Protein AF-A0A2D6Q886-F1 (afdb_monomer)

pLDDT: mean 77.38, std 20.76, range [24.7, 96.19]

Secondary structure (DSSP, 8-state):
--PPPPPP-------------------S--SSS-B-EE---------S--S--SEEEE--TTT---EEEEEETTEEEEEEESSEEEEEEEETTEEEEEEEEEEGGGEE-S-HHHHHHHTSTTTT-TTT--EEEEEEEEEETTEEEEEEEETTEEEEEEEE-EE-SS-EE---B--GGGG-

Foldseek 3Di:
DDDDDDDDDDPPPPPPPPPPPDPPQPQDPDPPFAAKDWDDDQDPDDPDDADAPFDWDKDDPVPDFDKDWDHDHSHIAIKGFPDKIKTFGDDPLFGWWIKMKGFLLRIGRVDVVVSVVCCPPVHQVCVVPGMWIWGWNGADPQKTWIWTQGPNTTTIIIFGWDTDSPDIDGDHDYDCVVRD

Sequence (180 aa):
MQKKGQIYIILFILILAIAIFFFLRITKPDADADRADIGGEVIKKIEENLGFQGVRDPIDLGKSKFSFEGFGPGKSHEGQFDEWNGDIFIEDGKIIGFEGKIQRNSVNTEISKLDEHLKNEDFFNIDKYPAIKFISKDLKNNQLVGDLTFLGRTNEISFPVIISDESISADFIIDTSLFG

Nearest PDB structures (foldseek):
  7bwl-assembly1_A  TM=8.887E-01  e=1.329E-06  Pseudomonas aeruginosa PAO1
  3hpe-assembly1_B  TM=9.186E-01  e=1.108E-05  Helicobacter pylori
  1y0g-assembly2_D  TM=7.067E-01  e=4.900E-06  Escherichia coli
  5w39-assembly1_A  TM=6.356E-01  e=7.570E-06  Campylobacter jejuni
  5w2d-assembly1_A  TM=6.213E-01  e=7.423E-05  Campylobacter jejuni

Mean predicted aligned error: 10.69 Å

Radius of gyration: 18.97 Å; Cα contacts (8 Å, |Δi|>4): 303; chains: 1; bounding box: 64×43×44 Å

Solvent-accessible surface area (backbone atoms only — not comparable to full-atom values): 10979 Å² total; per-residue (Å²): 142,79,84,80,83,83,83,84,82,84,80,81,76,80,72,75,75,72,73,84,64,68,88,67,83,56,40,62,78,70,86,85,55,52,59,44,47,77,64,65,76,79,67,92,62,87,69,86,86,63,78,79,91,40,52,77,44,73,60,59,68,93,82,52,86,61,73,51,74,49,72,46,96,78,34,60,47,61,33,32,49,82,41,64,52,39,32,38,27,32,49,100,83,36,82,56,44,43,37,36,42,36,36,47,78,34,48,43,53,92,38,69,73,55,33,60,54,44,40,34,78,96,59,51,22,28,90,87,31,49,54,37,38,39,39,44,61,47,62,54,96,51,32,40,30,23,43,38,32,38,73,87,32,56,45,31,33,34,36,61,42,52,76,57,93,88,48,77,49,69,73,68,46,71,75,63,74,82,34,102

Structure (mmCIF, N/CA/C/O backbone):
data_AF-A0A2D6Q886-F1
#
_entry.id   AF-A0A2D6Q886-F1
#
loop_
_atom_site.group_PDB
_atom_site.id
_atom_site.type_symbol
_atom_site.label_atom_id
_atom_site.label_alt_id
_atom_site.label_comp_id
_atom_site.label_asym_id
_atom_site.label_entity_id
_atom_site.label_seq_id
_atom_site.pdbx_PDB_ins_code
_atom_site.Cartn_x
_atom_site.Cartn_y
_atom_site.Cartn_z
_atom_site.occupancy
_atom_site.B_iso_or_equiv
_atom_site.auth_seq_id
_atom_site.auth_comp_id
_atom_site.auth_asym_id
_atom_site.auth_atom_id
_atom_site.p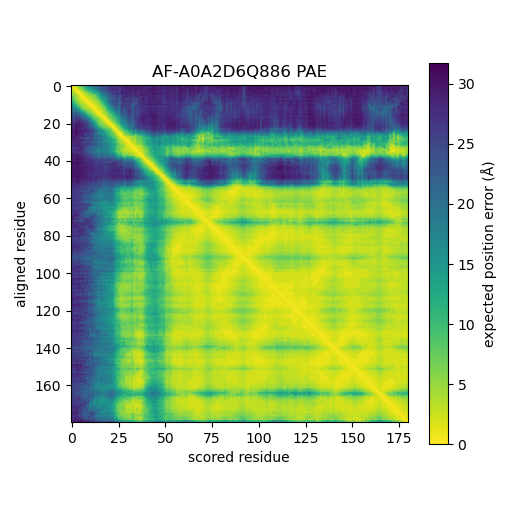dbx_PDB_model_num
ATOM 1 N N . MET A 1 1 ? -48.372 14.474 23.220 1.00 49.50 1 MET A N 1
ATOM 2 C CA . MET A 1 1 ? -47.018 13.920 22.997 1.00 49.50 1 MET A CA 1
ATOM 3 C C . MET A 1 1 ? -46.850 13.613 21.522 1.00 49.50 1 MET A C 1
ATOM 5 O O . MET A 1 1 ? -47.493 12.687 21.060 1.00 49.50 1 MET A O 1
ATOM 9 N N . GLN A 1 2 ? -46.015 14.367 20.806 1.00 37.12 2 GLN A N 1
ATOM 10 C CA . GLN A 1 2 ? -45.333 13.905 19.592 1.00 37.12 2 GLN A CA 1
ATOM 11 C C . GLN A 1 2 ? -43.987 14.635 19.521 1.00 37.12 2 GLN A C 1
ATOM 13 O O . GLN A 1 2 ? -43.952 15.860 19.421 1.00 37.12 2 GLN A O 1
ATOM 18 N N . LYS A 1 3 ? -42.880 13.896 19.663 1.00 37.34 3 LYS A N 1
ATOM 19 C CA . LYS A 1 3 ? -41.537 14.427 19.396 1.00 37.34 3 LYS A CA 1
ATOM 20 C C . LYS A 1 3 ? -41.415 14.575 17.880 1.00 37.34 3 LYS A C 1
ATOM 22 O O . LYS A 1 3 ? -41.523 13.580 17.170 1.00 37.34 3 LYS A O 1
ATOM 27 N N . LYS A 1 4 ? -41.220 15.803 17.390 1.00 37.91 4 LYS A N 1
ATOM 28 C CA . LYS A 1 4 ? -40.818 16.032 15.996 1.00 37.91 4 LYS A CA 1
ATOM 29 C C . LYS A 1 4 ? -39.465 15.348 15.781 1.00 37.91 4 LYS A C 1
ATOM 31 O O . LYS A 1 4 ? -38.534 15.604 16.539 1.00 37.91 4 LYS A O 1
ATOM 36 N N . GLY A 1 5 ? -39.398 14.456 14.794 1.00 41.94 5 GLY A N 1
ATOM 37 C CA . GLY A 1 5 ? -38.162 13.802 14.377 1.00 41.94 5 GLY A CA 1
ATOM 38 C C . GLY A 1 5 ? -37.161 14.837 13.875 1.00 41.94 5 GLY A C 1
ATOM 39 O O . GLY A 1 5 ? -37.518 15.742 13.122 1.00 41.94 5 GLY A O 1
ATOM 40 N N . GLN A 1 6 ? -35.925 14.723 14.343 1.00 41.75 6 GLN A N 1
ATOM 41 C CA . GLN A 1 6 ? -34.812 15.574 13.955 1.00 41.75 6 GLN A CA 1
ATOM 42 C C . GLN A 1 6 ? -34.068 14.850 12.830 1.00 41.75 6 GLN A C 1
ATOM 44 O O . GLN A 1 6 ? -33.595 13.733 13.022 1.00 41.75 6 GLN A O 1
ATOM 49 N N . ILE A 1 7 ? -34.056 15.447 11.638 1.00 38.66 7 ILE A N 1
ATOM 50 C CA . ILE A 1 7 ? -33.353 14.927 10.462 1.00 38.66 7 ILE A CA 1
ATOM 51 C C . ILE A 1 7 ? -31.953 15.535 10.487 1.00 38.66 7 ILE A C 1
ATOM 53 O O . ILE A 1 7 ? -31.814 16.756 10.423 1.00 38.66 7 ILE A O 1
ATOM 57 N N . TYR A 1 8 ? -30.931 14.692 10.589 1.00 36.31 8 TYR A N 1
ATOM 58 C CA . TYR A 1 8 ? -29.542 15.094 10.407 1.00 36.31 8 TYR A CA 1
ATOM 59 C C . TYR A 1 8 ? -29.140 14.752 8.971 1.00 36.31 8 TYR A C 1
ATOM 61 O O . TYR A 1 8 ? -29.191 13.593 8.572 1.00 36.31 8 TYR A O 1
ATOM 69 N N . ILE A 1 9 ? -28.786 15.772 8.187 1.00 31.64 9 ILE A N 1
ATOM 70 C CA . ILE A 1 9 ? -28.148 15.615 6.877 1.00 31.64 9 ILE A CA 1
ATOM 71 C C . ILE A 1 9 ? -26.665 15.887 7.108 1.00 31.64 9 ILE A C 1
ATOM 73 O O . ILE A 1 9 ? -26.276 17.034 7.324 1.00 31.64 9 ILE A O 1
ATOM 77 N N . ILE A 1 10 ? -25.846 14.836 7.109 1.00 30.03 10 ILE A N 1
ATOM 78 C CA . ILE A 1 10 ? -24.389 14.976 7.080 1.00 30.03 10 ILE A CA 1
ATOM 79 C C . ILE A 1 10 ? -24.008 15.162 5.614 1.00 30.03 10 ILE A C 1
ATOM 81 O O . ILE A 1 10 ? -24.012 14.223 4.823 1.00 30.03 10 ILE A O 1
ATOM 85 N N . LEU A 1 11 ? -23.745 16.410 5.237 1.00 24.70 11 LEU A N 1
ATOM 86 C CA . LEU A 1 11 ? -23.201 16.752 3.932 1.00 24.70 11 LEU A CA 1
ATOM 87 C C . LEU A 1 11 ? -21.679 16.573 3.997 1.00 24.70 11 LEU A C 1
ATOM 89 O O . LEU A 1 11 ? -20.965 17.485 4.410 1.00 24.70 11 LEU A O 1
ATOM 93 N N . PHE A 1 12 ? -21.184 15.395 3.618 1.00 28.50 12 PHE A N 1
ATOM 94 C CA . PHE A 1 12 ? -19.752 15.179 3.430 1.00 28.50 12 PHE A CA 1
ATOM 95 C C . PHE A 1 12 ? -19.356 15.779 2.076 1.00 28.50 12 PHE A C 1
ATOM 97 O O . PHE A 1 12 ? -19.468 15.145 1.028 1.00 28.50 12 PHE A O 1
ATOM 104 N N . ILE A 1 13 ? -18.960 17.053 2.079 1.00 29.23 13 ILE A N 1
ATOM 105 C CA . ILE A 1 13 ? -18.270 17.639 0.932 1.00 29.23 13 ILE A CA 1
ATOM 106 C C . ILE A 1 13 ? -16.859 17.058 0.962 1.00 29.23 13 ILE A C 1
ATOM 108 O O . ILE A 1 13 ? -15.995 17.552 1.684 1.00 29.23 13 ILE A O 1
ATOM 112 N N . LEU A 1 14 ? -16.626 16.003 0.177 1.00 28.00 14 LEU A N 1
ATOM 113 C CA . LEU A 1 14 ? -15.279 15.652 -0.250 1.00 28.00 14 LEU A CA 1
ATOM 114 C C . LEU A 1 14 ? -14.816 16.803 -1.149 1.00 28.00 14 LEU A C 1
ATOM 116 O O . LEU A 1 14 ? -15.081 16.822 -2.352 1.00 28.00 14 LEU A O 1
ATOM 120 N N . ILE A 1 15 ? -14.196 17.823 -0.550 1.00 34.94 15 ILE A N 1
ATOM 121 C CA . ILE A 1 15 ? -13.386 18.762 -1.312 1.00 34.94 15 ILE A CA 1
ATOM 122 C C . ILE A 1 15 ? -12.258 17.894 -1.847 1.00 34.94 15 ILE A C 1
ATOM 124 O O . ILE A 1 15 ? -11.317 17.569 -1.127 1.00 34.94 15 ILE A O 1
ATOM 128 N N . LEU A 1 16 ? -12.394 17.480 -3.108 1.00 36.38 16 LEU A N 1
ATOM 129 C CA . LEU A 1 16 ? -11.254 17.165 -3.940 1.00 36.38 16 LEU A CA 1
ATOM 130 C C . LEU A 1 16 ? -10.362 18.397 -3.785 1.00 36.38 16 LEU A C 1
ATOM 132 O O . LEU A 1 16 ? -10.676 19.465 -4.321 1.00 36.38 16 LEU A O 1
ATOM 136 N N . ALA A 1 17 ? -9.319 18.295 -2.965 1.00 37.44 17 ALA A N 1
ATOM 137 C CA . ALA A 1 17 ? -8.204 19.201 -3.073 1.00 37.44 17 ALA A CA 1
ATOM 138 C C . ALA A 1 17 ? -7.669 18.919 -4.472 1.00 37.44 17 ALA A C 1
ATOM 140 O O . ALA A 1 17 ? -6.861 18.023 -4.687 1.00 37.44 17 ALA A O 1
ATOM 141 N N . ILE A 1 18 ? -8.231 19.625 -5.455 1.00 40.44 18 ILE A N 1
ATOM 142 C CA . ILE A 1 18 ? -7.577 19.886 -6.715 1.00 40.44 18 ILE A CA 1
ATOM 143 C C . ILE A 1 18 ? -6.281 20.513 -6.253 1.00 40.44 18 ILE A C 1
ATOM 145 O O . ILE A 1 18 ? -6.242 21.682 -5.861 1.00 40.44 18 ILE A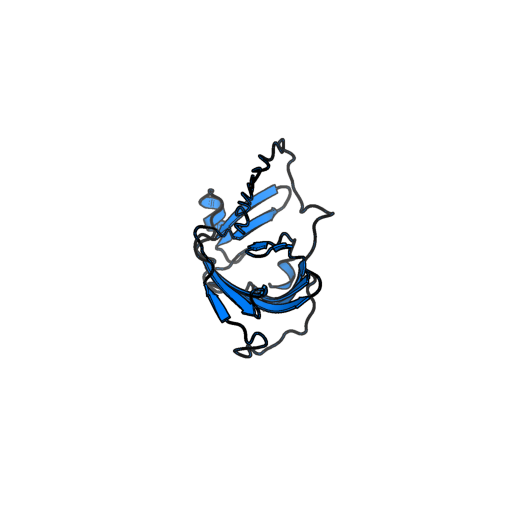 O 1
ATOM 149 N N . ALA A 1 19 ? -5.257 19.674 -6.181 1.00 41.78 19 ALA A N 1
ATOM 150 C CA . ALA A 1 19 ? -3.903 20.096 -6.026 1.00 41.78 19 ALA A CA 1
ATOM 151 C C . ALA A 1 19 ? -3.654 20.987 -7.239 1.00 41.78 19 ALA A C 1
ATOM 153 O O . ALA A 1 19 ? -3.258 20.548 -8.314 1.00 41.78 19 ALA A O 1
ATOM 154 N N . ILE A 1 20 ? -3.879 22.286 -7.059 1.00 44.44 20 ILE A N 1
ATOM 155 C CA . ILE A 1 20 ? -3.108 23.308 -7.743 1.00 44.44 20 ILE A CA 1
ATOM 156 C C . ILE A 1 20 ? -1.704 23.199 -7.134 1.00 44.44 20 ILE A C 1
ATOM 158 O O . ILE A 1 20 ? -1.211 24.102 -6.469 1.00 44.44 20 ILE A O 1
ATOM 162 N N . PHE A 1 21 ? -1.067 22.044 -7.322 1.00 43.44 21 PHE A N 1
ATOM 163 C CA . PHE A 1 21 ? 0.362 21.914 -7.222 1.00 43.44 21 PHE A CA 1
ATOM 164 C C . PHE A 1 21 ? 0.853 22.212 -8.623 1.00 43.44 21 PHE A C 1
ATOM 166 O O . PHE A 1 21 ? 1.005 21.367 -9.502 1.00 43.44 21 PHE A O 1
ATOM 173 N N . PHE A 1 22 ? 1.029 23.515 -8.823 1.00 38.38 22 PHE A N 1
ATOM 174 C CA . PHE A 1 22 ? 2.126 24.032 -9.611 1.00 38.38 22 PHE A CA 1
ATOM 175 C C . PHE A 1 22 ? 3.277 23.028 -9.590 1.00 38.38 22 PHE A C 1
ATOM 177 O O . PHE A 1 22 ? 3.674 22.592 -8.515 1.00 38.38 22 PHE A O 1
ATOM 184 N N . PHE A 1 23 ? 3.757 22.690 -10.782 1.00 37.41 23 PHE A N 1
ATOM 185 C CA . PHE A 1 23 ? 4.860 21.804 -11.137 1.00 37.41 23 PHE A CA 1
ATOM 186 C C . PHE A 1 23 ? 6.138 22.041 -10.301 1.00 37.41 23 PHE A C 1
ATOM 188 O O . PHE A 1 23 ? 7.174 22.472 -10.804 1.00 37.41 23 PHE A O 1
ATOM 195 N N . LEU A 1 24 ? 6.085 21.780 -9.000 1.00 36.06 24 LEU A N 1
ATOM 196 C CA . LEU A 1 24 ? 7.238 21.510 -8.177 1.00 36.06 24 LEU A CA 1
ATOM 197 C C . LEU A 1 24 ? 7.637 20.105 -8.593 1.00 36.06 24 LEU A C 1
ATOM 199 O O . LEU A 1 24 ? 6.873 19.159 -8.436 1.00 36.06 24 LEU A O 1
ATOM 203 N N . ARG A 1 25 ? 8.809 19.981 -9.218 1.00 46.47 25 ARG A N 1
ATOM 204 C CA . ARG A 1 25 ? 9.429 18.677 -9.438 1.00 46.47 25 ARG A CA 1
ATOM 205 C C . ARG A 1 25 ? 9.707 18.091 -8.058 1.00 46.47 25 ARG A C 1
ATOM 207 O O . ARG A 1 25 ? 10.763 18.356 -7.482 1.00 46.47 25 ARG A O 1
ATOM 214 N N . ILE A 1 26 ? 8.747 17.360 -7.510 1.00 56.69 26 ILE A N 1
ATOM 215 C CA . ILE A 1 26 ? 8.967 16.549 -6.326 1.00 56.69 26 ILE A CA 1
ATOM 216 C C . ILE A 1 26 ? 9.941 15.457 -6.779 1.00 56.69 26 ILE A C 1
ATOM 218 O O . ILE A 1 26 ? 9.725 14.746 -7.756 1.00 56.69 26 ILE A O 1
ATOM 222 N N . THR A 1 27 ? 11.124 15.447 -6.173 1.00 62.41 27 THR A N 1
ATOM 223 C CA . THR A 1 27 ? 12.230 14.547 -6.556 1.00 62.41 27 THR A CA 1
ATOM 224 C C . THR A 1 27 ? 12.627 13.607 -5.428 1.00 62.41 27 THR A C 1
ATOM 226 O O . THR A 1 27 ? 13.514 12.772 -5.598 1.00 62.41 27 THR A O 1
ATOM 229 N N . LYS A 1 28 ? 11.993 13.779 -4.268 1.00 66.38 28 LYS A N 1
ATOM 230 C CA . LYS A 1 28 ? 12.165 13.020 -3.036 1.00 66.38 28 LYS A CA 1
ATOM 231 C C . LYS A 1 28 ? 10.824 13.035 -2.296 1.00 66.38 28 LYS A C 1
ATOM 233 O O . LYS A 1 28 ? 10.109 14.026 -2.457 1.00 66.38 28 LYS A O 1
ATOM 238 N N . PRO A 1 29 ? 10.528 12.010 -1.484 1.00 70.19 29 PRO A N 1
ATOM 239 C CA . PRO A 1 29 ? 9.380 12.047 -0.589 1.00 70.19 29 PRO A CA 1
ATOM 240 C C . PRO A 1 29 ? 9.408 13.298 0.294 1.00 70.19 29 PRO A C 1
ATOM 242 O O . PRO A 1 29 ? 10.497 13.795 0.613 1.00 70.19 29 PRO A O 1
ATOM 245 N N . ASP A 1 30 ? 8.233 13.776 0.700 1.00 74.94 30 ASP A N 1
ATOM 246 C CA . ASP A 1 30 ? 8.118 14.840 1.696 1.00 74.94 30 ASP A CA 1
ATOM 247 C C . ASP A 1 30 ? 8.903 14.453 2.965 1.00 74.94 30 ASP A C 1
ATOM 249 O O . ASP A 1 30 ? 8.861 13.311 3.431 1.00 74.94 30 ASP A O 1
ATOM 253 N N . ALA A 1 31 ? 9.702 15.390 3.475 1.00 73.38 31 ALA A N 1
ATOM 254 C CA . ALA A 1 31 ? 10.530 15.163 4.651 1.00 73.38 31 ALA A CA 1
ATOM 255 C C . ALA A 1 31 ? 9.693 15.089 5.934 1.00 73.38 31 ALA A C 1
ATOM 257 O O . ALA A 1 31 ? 10.109 14.401 6.866 1.00 73.38 31 ALA A O 1
ATOM 258 N N . ASP A 1 32 ? 8.539 15.760 5.947 1.00 74.50 32 ASP A N 1
ATOM 259 C CA . ASP A 1 32 ? 7.644 15.850 7.102 1.00 74.50 32 ASP A CA 1
ATOM 260 C C . ASP A 1 32 ? 6.510 14.809 7.053 1.00 74.50 32 ASP A C 1
ATOM 262 O O . ASP A 1 32 ? 5.721 14.719 7.992 1.00 74.50 32 ASP A O 1
ATOM 266 N N . ALA A 1 33 ? 6.423 14.012 5.980 1.00 74.31 33 ALA A N 1
ATOM 267 C CA . ALA A 1 33 ? 5.437 12.944 5.869 1.00 74.31 33 ALA A CA 1
ATOM 268 C C . ALA A 1 33 ? 5.753 11.774 6.808 1.00 74.31 33 ALA A C 1
ATOM 270 O O . ALA A 1 33 ? 6.915 11.408 7.031 1.00 74.31 33 ALA A O 1
ATOM 271 N N . ASP A 1 34 ? 4.686 11.158 7.314 1.00 79.81 34 ASP A N 1
ATOM 272 C CA . ASP A 1 34 ? 4.771 10.004 8.195 1.00 79.81 34 ASP A CA 1
ATOM 273 C C . ASP A 1 34 ? 5.503 8.845 7.509 1.00 79.81 34 ASP A C 1
ATOM 275 O O . ASP A 1 34 ? 5.302 8.541 6.331 1.00 79.81 34 ASP A O 1
ATOM 279 N N . ARG A 1 35 ? 6.385 8.182 8.257 1.00 84.38 35 ARG A N 1
ATOM 280 C CA . ARG A 1 35 ? 7.164 7.037 7.779 1.00 84.38 35 ARG A CA 1
ATOM 281 C C . ARG A 1 35 ? 6.703 5.787 8.498 1.00 84.38 35 ARG A C 1
ATOM 283 O O . ARG A 1 35 ? 6.534 5.808 9.712 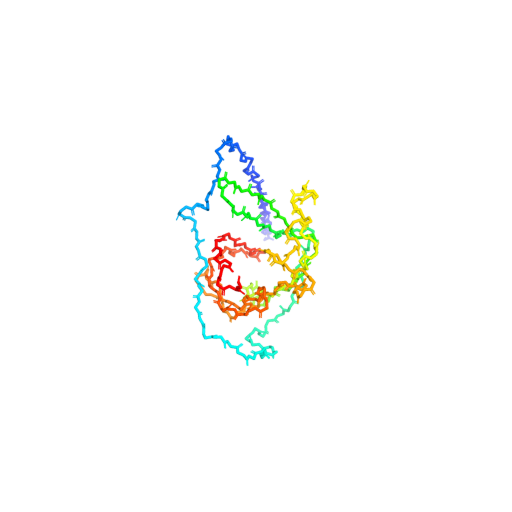1.00 84.38 35 ARG A O 1
ATOM 290 N N . ALA A 1 36 ? 6.541 4.702 7.748 1.00 80.56 36 ALA A N 1
ATOM 291 C CA . ALA A 1 36 ? 6.339 3.402 8.350 1.00 80.56 36 ALA A CA 1
ATOM 292 C C . ALA A 1 36 ? 7.605 2.990 9.110 1.00 80.56 36 ALA A C 1
ATOM 294 O O . ALA A 1 36 ? 8.689 2.898 8.523 1.00 80.56 36 ALA A O 1
ATOM 295 N N . ASP A 1 37 ? 7.452 2.707 10.398 1.00 83.88 37 ASP A N 1
ATOM 296 C CA . ASP A 1 37 ? 8.502 2.086 11.190 1.00 83.88 37 ASP A CA 1
ATOM 297 C C . ASP A 1 37 ? 8.606 0.619 10.782 1.00 83.88 37 ASP A C 1
ATOM 299 O O . ASP A 1 37 ? 7.604 -0.093 10.764 1.00 83.88 37 ASP A O 1
ATOM 303 N N . ILE A 1 38 ? 9.815 0.159 10.454 1.00 79.44 38 ILE A N 1
ATOM 304 C CA . ILE A 1 38 ? 10.073 -1.245 10.115 1.00 79.44 38 ILE A CA 1
ATOM 305 C C . ILE A 1 38 ? 10.852 -1.872 11.266 1.00 79.44 38 ILE A C 1
ATOM 307 O O . ILE A 1 38 ? 12.019 -1.543 11.491 1.00 79.44 38 ILE A O 1
ATOM 311 N N . GLY A 1 39 ? 10.208 -2.772 12.005 1.00 63.53 39 GLY A N 1
ATOM 312 C CA . GLY A 1 39 ? 10.774 -3.375 13.205 1.0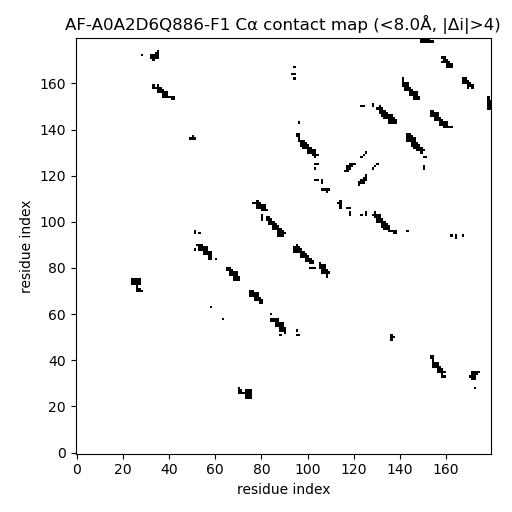0 63.53 39 GLY A CA 1
ATOM 313 C C . GLY A 1 39 ? 10.122 -4.715 13.509 1.00 63.53 39 GLY A C 1
ATOM 314 O O . GLY A 1 39 ? 8.924 -4.785 13.721 1.00 63.53 39 GLY A O 1
ATOM 315 N N . GLY A 1 40 ? 10.924 -5.778 13.521 1.00 53.53 40 GLY A N 1
ATOM 316 C CA . GLY A 1 40 ? 10.496 -7.146 13.813 1.00 53.53 40 GLY A CA 1
ATOM 317 C C . GLY A 1 40 ? 11.562 -8.139 13.353 1.00 53.53 40 GLY A C 1
ATOM 318 O O . GLY A 1 40 ? 12.250 -7.901 12.359 1.00 53.53 40 GLY A O 1
ATOM 319 N N . GLU A 1 41 ? 11.760 -9.237 14.083 1.00 45.66 41 GLU A N 1
ATOM 320 C CA . GLU A 1 41 ? 12.618 -10.330 13.609 1.00 45.66 41 GLU A CA 1
ATOM 321 C C . GLU A 1 41 ? 12.069 -10.888 12.284 1.00 45.66 41 GLU A C 1
ATOM 323 O O . GLU A 1 41 ? 10.862 -10.873 12.056 1.00 45.66 41 GLU A O 1
ATOM 328 N N . VAL A 1 42 ? 12.936 -11.404 11.403 1.00 44.31 42 VAL A N 1
ATOM 329 C CA . VAL A 1 42 ? 12.515 -12.107 10.177 1.00 44.31 42 VAL A CA 1
ATOM 330 C C . VAL A 1 42 ? 11.726 -13.355 10.585 1.00 44.31 42 VAL A C 1
ATOM 332 O O . VAL A 1 42 ? 12.303 -14.425 10.798 1.00 44.31 42 VAL A O 1
ATOM 335 N N . ILE A 1 43 ? 10.404 -13.235 10.726 1.00 45.12 43 ILE A N 1
ATOM 336 C CA . ILE A 1 43 ? 9.559 -14.351 11.142 1.00 45.12 43 ILE A CA 1
ATOM 337 C C . ILE A 1 43 ? 9.434 -15.319 9.962 1.00 45.12 43 ILE A C 1
ATOM 339 O O . ILE A 1 43 ? 8.613 -15.168 9.060 1.00 45.12 43 ILE A O 1
ATOM 343 N N . LYS A 1 44 ? 10.259 -16.373 9.970 1.00 41.53 44 LYS A N 1
ATOM 344 C CA . LYS A 1 44 ? 10.071 -17.570 9.137 1.00 41.53 44 LYS A CA 1
ATOM 345 C C . LYS A 1 44 ? 8.915 -18.417 9.681 1.00 41.53 44 LYS A C 1
ATOM 347 O O . LYS A 1 44 ? 9.138 -19.527 10.160 1.00 41.53 44 LYS A O 1
ATOM 352 N N . LYS A 1 45 ? 7.685 -17.909 9.608 1.00 38.03 45 LYS A N 1
ATOM 353 C CA . LYS A 1 45 ? 6.450 -18.704 9.664 1.00 38.03 45 LYS A CA 1
ATOM 354 C C . LYS A 1 45 ? 5.251 -17.796 9.408 1.00 38.03 45 LYS A C 1
ATOM 356 O O . LYS A 1 45 ? 5.000 -16.883 10.180 1.00 38.03 45 LYS A O 1
ATOM 361 N N . ILE A 1 46 ? 4.502 -18.087 8.349 1.00 44.94 46 ILE A N 1
ATOM 362 C CA . ILE A 1 46 ? 3.112 -17.646 8.247 1.00 44.94 46 ILE A CA 1
ATOM 363 C C . ILE A 1 46 ? 2.359 -18.517 9.255 1.00 44.94 46 ILE A C 1
ATOM 365 O O . ILE A 1 46 ? 2.147 -19.702 9.000 1.00 44.94 46 ILE A O 1
ATOM 369 N N . GLU A 1 47 ? 2.043 -17.979 10.429 1.00 39.66 47 GLU A N 1
ATOM 370 C CA . GLU A 1 47 ? 0.951 -18.540 11.218 1.00 39.66 47 GLU A CA 1
ATOM 371 C C . GLU A 1 47 ? -0.342 -18.051 10.567 1.00 39.66 47 GLU A C 1
ATOM 373 O O . GLU A 1 47 ? -0.665 -16.865 10.575 1.00 39.66 47 GLU A O 1
ATOM 378 N N . GLU A 1 48 ? -1.034 -18.972 9.898 1.00 41.44 48 GLU A N 1
ATOM 379 C CA . GLU A 1 48 ? -2.393 -18.742 9.431 1.00 41.44 48 GLU A CA 1
ATOM 380 C C . GLU A 1 48 ? -3.266 -18.399 10.647 1.00 41.44 48 GLU A C 1
ATOM 382 O O . GLU A 1 48 ? -3.437 -19.221 11.546 1.00 41.44 48 GLU A O 1
ATOM 387 N N . ASN A 1 49 ? -3.833 -17.190 10.625 1.00 48.00 49 ASN A N 1
ATOM 388 C CA . ASN A 1 49 ? -4.741 -16.607 11.618 1.00 48.00 49 ASN A CA 1
ATOM 389 C C . ASN A 1 49 ? -4.083 -16.189 12.942 1.00 48.00 49 ASN A C 1
ATOM 391 O O . ASN A 1 49 ? -4.121 -16.918 13.931 1.00 48.00 49 ASN A O 1
ATOM 395 N N . LEU A 1 50 ? -3.583 -14.954 13.007 1.00 45.03 50 LEU A N 1
ATOM 396 C CA . LEU A 1 50 ? -3.213 -14.325 14.274 1.00 45.03 50 LEU A CA 1
ATOM 397 C C . LEU A 1 50 ? -3.997 -13.026 14.487 1.00 45.03 50 LEU A C 1
ATOM 399 O O . LEU A 1 50 ? -3.716 -12.011 13.861 1.00 45.03 50 LEU A O 1
ATOM 403 N N . GLY A 1 51 ? -4.956 -13.066 15.415 1.00 50.22 51 GLY A N 1
ATOM 404 C CA . GLY A 1 51 ? -5.326 -11.898 16.222 1.00 50.22 51 GLY A CA 1
ATOM 405 C C . GLY A 1 51 ? -6.794 -11.489 16.201 1.00 50.22 51 GLY A C 1
ATOM 406 O O . GLY A 1 51 ? -7.399 -11.374 17.263 1.00 50.22 51 GLY A O 1
ATOM 407 N N . PHE A 1 52 ? -7.383 -11.274 15.027 1.00 57.28 52 PHE A N 1
ATOM 408 C CA . PHE A 1 52 ? -8.695 -10.628 14.948 1.00 57.28 52 PHE A CA 1
ATOM 409 C C . PHE A 1 52 ? -9.844 -11.645 14.920 1.00 57.28 52 PHE A C 1
ATOM 411 O O . PHE A 1 52 ? -10.032 -12.363 13.943 1.00 57.28 52 PHE A O 1
ATOM 418 N N . GLN A 1 53 ? -10.633 -11.686 16.000 1.00 58.44 53 GLN A N 1
ATOM 419 C CA . GLN A 1 53 ? -11.864 -12.490 16.121 1.00 58.44 53 GLN A CA 1
ATOM 420 C C . GLN A 1 53 ? -13.114 -11.747 15.599 1.00 58.44 53 GLN A C 1
ATOM 422 O O . GLN A 1 53 ? -14.241 -12.094 15.949 1.00 58.44 53 GLN A O 1
ATOM 427 N N . GLY A 1 54 ? -12.917 -10.715 14.772 1.00 66.44 54 GLY A N 1
ATOM 428 C CA . GLY A 1 54 ? -13.983 -9.879 14.226 1.00 66.44 54 GLY A CA 1
ATOM 429 C C . GLY A 1 54 ? -14.691 -10.477 13.009 1.00 66.44 54 GLY A C 1
ATOM 430 O O . GLY A 1 54 ? -14.236 -11.442 12.390 1.00 66.44 54 GLY A O 1
ATOM 431 N N . VAL A 1 55 ? -15.810 -9.858 12.636 1.00 83.56 55 VAL A N 1
ATOM 432 C CA . VAL A 1 55 ? -16.482 -10.123 11.361 1.00 83.56 55 VAL A CA 1
ATOM 433 C C . VAL A 1 55 ? -15.589 -9.615 10.232 1.00 83.56 55 VAL A C 1
ATOM 435 O O . VAL A 1 55 ? -15.121 -8.478 10.274 1.00 83.56 55 VAL A O 1
ATOM 438 N N . ARG A 1 56 ? -15.356 -10.465 9.231 1.00 88.69 56 ARG A N 1
ATOM 439 C CA . ARG A 1 56 ? -14.714 -10.079 7.972 1.00 88.69 56 ARG A CA 1
ATOM 440 C C . ARG A 1 56 ? -15.746 -9.433 7.063 1.00 88.69 56 ARG A C 1
ATOM 442 O O . ARG A 1 56 ? -16.749 -10.074 6.749 1.00 88.69 56 ARG A O 1
ATOM 449 N N . ASP A 1 57 ? -15.481 -8.204 6.646 1.00 88.81 57 ASP A N 1
ATOM 450 C CA . ASP A 1 57 ? -16.284 -7.500 5.651 1.00 88.81 57 ASP A CA 1
ATO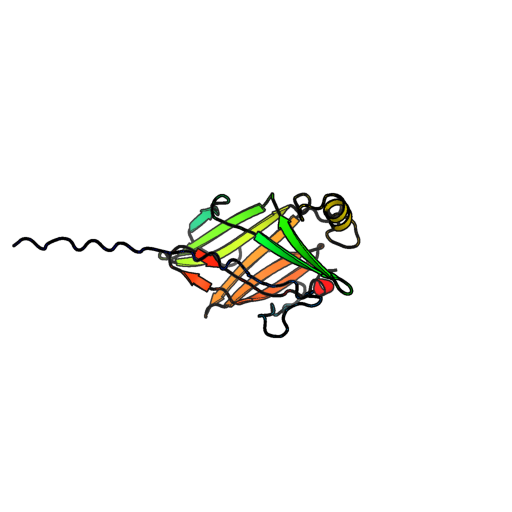M 451 C C . ASP A 1 57 ? -15.409 -7.182 4.425 1.00 88.81 57 ASP A C 1
ATOM 453 O O . ASP A 1 57 ? -14.390 -6.497 4.572 1.00 88.81 57 ASP A O 1
ATOM 457 N N . PRO A 1 58 ? -15.734 -7.709 3.230 1.00 90.94 58 PRO A N 1
ATOM 458 C CA . PRO A 1 58 ? -14.955 -7.452 2.027 1.00 90.94 58 PRO A CA 1
ATOM 459 C C . PRO A 1 58 ? -14.906 -5.965 1.671 1.00 90.94 58 PRO A C 1
ATOM 461 O O . PRO A 1 58 ? -15.922 -5.272 1.663 1.00 90.94 58 PRO A O 1
ATOM 464 N N . ILE A 1 59 ? -13.724 -5.484 1.292 1.00 89.44 59 ILE A N 1
ATOM 465 C CA . ILE A 1 59 ? -13.537 -4.094 0.872 1.00 89.44 59 ILE A CA 1
ATOM 466 C C . ILE A 1 59 ? -14.316 -3.813 -0.426 1.00 89.44 59 ILE A C 1
ATOM 468 O O . ILE A 1 59 ? -14.155 -4.501 -1.438 1.00 89.44 59 ILE A O 1
ATOM 472 N N . ASP A 1 60 ? -15.120 -2.745 -0.423 1.00 89.62 60 ASP A N 1
ATOM 473 C CA . ASP A 1 60 ? -15.802 -2.233 -1.616 1.00 89.62 60 ASP A CA 1
ATOM 474 C C . ASP A 1 60 ? -14.784 -1.552 -2.546 1.00 89.62 60 ASP A C 1
ATOM 476 O O . ASP A 1 60 ? -14.429 -0.380 -2.373 1.00 89.62 60 ASP A O 1
ATOM 480 N N . LEU A 1 61 ? -14.308 -2.293 -3.549 1.00 88.38 61 LEU A N 1
ATOM 481 C CA . LEU A 1 61 ? -13.333 -1.807 -4.533 1.00 88.38 61 LEU A CA 1
ATOM 482 C C . LEU A 1 61 ? -13.848 -0.632 -5.382 1.00 88.38 61 LEU A C 1
ATOM 484 O O . LEU A 1 61 ? -13.042 0.103 -5.941 1.00 88.38 61 LEU A O 1
ATOM 488 N N . GLY A 1 62 ? -15.166 -0.413 -5.472 1.00 88.44 62 GLY A N 1
ATOM 489 C CA . GLY A 1 62 ? -15.734 0.743 -6.172 1.00 88.44 62 GLY A CA 1
ATOM 490 C C . GLY A 1 62 ? -15.626 2.050 -5.383 1.00 88.44 62 GLY A C 1
ATOM 491 O O . GLY A 1 62 ? -15.771 3.128 -5.961 1.00 88.44 62 GLY A O 1
ATOM 492 N N . LYS A 1 63 ? -15.375 1.966 -4.072 1.00 87.81 63 LYS A N 1
ATOM 493 C CA . LYS A 1 63 ? -15.224 3.120 -3.169 1.00 87.81 63 LYS A CA 1
ATOM 494 C C . LYS A 1 63 ? -13.844 3.223 -2.533 1.00 87.81 63 LYS A C 1
ATOM 496 O O . LYS A 1 63 ? -13.599 4.148 -1.764 1.00 87.81 63 LYS A O 1
ATOM 501 N N . SER A 1 64 ? -12.958 2.289 -2.851 1.00 88.38 64 SER A N 1
ATOM 502 C CA . SER A 1 64 ? -11.639 2.192 -2.241 1.00 88.38 64 SER A CA 1
ATOM 503 C C . SER A 1 64 ? -10.554 2.371 -3.290 1.00 88.38 64 SER A C 1
ATOM 505 O O . SER A 1 64 ? -10.726 2.009 -4.452 1.00 88.38 64 SER A O 1
ATOM 507 N N . LYS A 1 65 ? -9.413 2.924 -2.879 1.00 84.88 65 LYS A N 1
ATOM 508 C CA . LYS A 1 65 ? -8.267 3.147 -3.759 1.00 84.88 65 LYS A CA 1
ATOM 509 C C . LYS A 1 65 ? -6.987 2.720 -3.058 1.00 84.88 65 LYS A C 1
ATOM 511 O O . LYS A 1 65 ? -6.806 3.003 -1.879 1.00 84.88 65 LYS A O 1
ATOM 516 N N . PHE A 1 66 ? -6.094 2.097 -3.818 1.00 86.19 66 PHE A N 1
ATOM 517 C CA . PHE A 1 66 ? -4.705 1.895 -3.437 1.00 86.19 66 PHE A CA 1
ATOM 518 C C . PHE A 1 66 ? -3.814 2.562 -4.489 1.00 86.19 66 PHE A C 1
ATOM 520 O O . PHE A 1 66 ? -3.858 2.195 -5.664 1.00 86.19 66 PHE A O 1
ATOM 527 N N . SER A 1 67 ? -3.018 3.545 -4.077 1.00 88.06 67 SER A N 1
ATOM 528 C CA . SER A 1 67 ? -2.068 4.256 -4.937 1.00 88.06 67 SER A CA 1
ATOM 529 C C . SER A 1 67 ? -0.704 4.359 -4.273 1.00 88.06 67 SER A C 1
ATOM 531 O O . SER A 1 67 ? -0.591 4.259 -3.055 1.00 88.06 67 SER A O 1
ATOM 533 N N . PHE A 1 68 ? 0.325 4.566 -5.084 1.00 90.00 68 PHE A N 1
ATOM 534 C CA . PHE A 1 68 ? 1.686 4.809 -4.633 1.00 90.00 68 PHE A CA 1
ATOM 535 C C . PHE A 1 68 ? 2.310 5.951 -5.434 1.00 90.00 68 PHE A C 1
ATOM 537 O O . PHE A 1 68 ? 1.928 6.201 -6.576 1.00 90.00 68 PHE A O 1
ATOM 544 N N . GLU A 1 69 ? 3.320 6.593 -4.859 1.00 90.88 69 GLU A N 1
ATOM 545 C CA . GLU A 1 69 ? 4.242 7.454 -5.593 1.00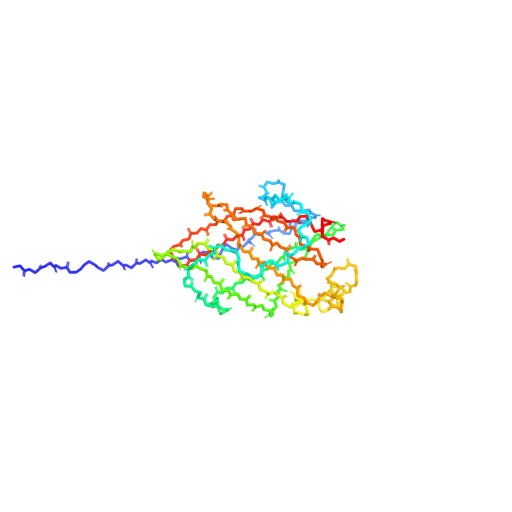 90.88 69 GLU A CA 1
ATOM 546 C C . GLU A 1 69 ? 5.648 6.851 -5.512 1.00 90.88 69 GLU A C 1
ATOM 548 O O . GLU A 1 69 ? 6.190 6.612 -4.431 1.00 90.88 69 GLU A O 1
ATOM 553 N N . GLY A 1 70 ? 6.230 6.544 -6.671 1.00 86.00 70 GLY A N 1
ATOM 554 C CA . GLY A 1 70 ? 7.585 6.015 -6.780 1.00 86.00 70 GLY A CA 1
ATOM 555 C C . GLY A 1 70 ? 8.590 7.131 -7.042 1.00 86.00 70 GLY A C 1
ATOM 556 O O . GLY A 1 70 ? 8.398 7.929 -7.958 1.00 86.00 70 GLY A O 1
ATOM 557 N N . PHE A 1 71 ? 9.698 7.153 -6.299 1.00 85.06 71 PHE A N 1
ATOM 558 C CA . PHE A 1 71 ? 10.754 8.163 -6.432 1.00 85.06 71 PHE A CA 1
ATOM 559 C C . PHE A 1 71 ? 12.020 7.570 -7.058 1.00 85.06 71 PHE A C 1
ATOM 561 O O . PHE A 1 71 ? 12.523 6.535 -6.628 1.00 85.06 71 PHE A O 1
ATOM 568 N N . GLY A 1 72 ? 12.567 8.255 -8.061 1.00 75.31 72 GLY A N 1
ATOM 569 C CA . GLY A 1 72 ? 13.851 7.941 -8.689 1.00 75.31 72 GLY A CA 1
ATOM 570 C C . GLY A 1 72 ? 14.767 9.168 -8.762 1.00 75.31 72 GLY A C 1
ATOM 571 O O . GLY A 1 72 ? 14.400 10.248 -8.294 1.00 75.31 72 GLY A O 1
ATOM 572 N N . PRO A 1 73 ? 15.964 9.057 -9.372 1.00 77.25 73 PRO A N 1
ATOM 573 C CA . PRO A 1 73 ? 16.907 10.172 -9.460 1.00 77.25 73 PRO A CA 1
ATOM 574 C C . PRO A 1 73 ? 16.304 11.395 -10.173 1.00 77.25 73 PRO A C 1
ATOM 576 O O . PRO A 1 73 ? 16.221 11.442 -11.399 1.00 77.25 73 PRO A O 1
ATOM 579 N N . GLY A 1 74 ? 15.875 12.393 -9.396 1.00 75.75 74 GLY A N 1
ATOM 580 C CA . GLY A 1 74 ? 15.335 13.652 -9.912 1.00 75.75 74 GLY A CA 1
ATOM 581 C C . GLY A 1 74 ? 13.908 13.585 -10.474 1.00 75.75 74 GLY A C 1
ATOM 582 O O . GLY A 1 74 ? 13.518 14.517 -11.179 1.00 75.75 74 GLY A O 1
ATOM 583 N N . LYS A 1 75 ? 13.144 12.517 -10.203 1.00 82.19 75 LYS A N 1
ATOM 584 C CA . LYS A 1 75 ? 11.776 12.328 -10.718 1.00 82.19 75 LYS A CA 1
ATOM 585 C C . LYS A 1 75 ? 10.906 11.509 -9.765 1.00 82.19 75 LYS A C 1
ATOM 587 O O . LYS A 1 75 ? 11.435 10.671 -9.037 1.00 82.19 75 LYS A O 1
ATOM 592 N N . SER A 1 76 ? 9.595 11.694 -9.850 1.00 85.94 76 SER A N 1
ATOM 593 C CA . SER A 1 76 ? 8.598 10.816 -9.244 1.00 85.94 76 SER A CA 1
ATOM 594 C C . SER A 1 76 ? 7.490 10.473 -10.241 1.00 85.94 76 SER A C 1
ATOM 596 O O . SER A 1 76 ? 7.332 11.152 -11.261 1.00 85.94 76 SER A O 1
ATOM 598 N N . HIS A 1 77 ? 6.783 9.376 -9.983 1.00 87.00 77 HIS A N 1
ATOM 599 C CA . HIS A 1 77 ? 5.615 8.950 -10.748 1.00 87.00 77 HIS A CA 1
ATOM 600 C C . HIS A 1 77 ? 4.556 8.399 -9.800 1.00 87.00 77 HIS A C 1
ATOM 602 O O . HIS A 1 77 ? 4.851 7.518 -8.991 1.00 87.00 77 HIS A O 1
ATOM 608 N N . GLU A 1 78 ? 3.329 8.885 -9.947 1.00 91.12 78 GLU A N 1
ATOM 609 C CA . GLU A 1 78 ? 2.163 8.265 -9.332 1.00 91.12 78 GLU A CA 1
ATOM 610 C C . GLU A 1 78 ? 1.794 6.985 -10.084 1.00 91.12 78 GLU A C 1
ATOM 612 O O . GLU A 1 78 ? 1.953 6.873 -11.303 1.00 91.12 78 GLU A O 1
ATOM 617 N N . GLY A 1 79 ? 1.293 6.011 -9.339 1.00 91.06 79 GLY A N 1
ATOM 618 C CA . GLY A 1 79 ? 0.752 4.784 -9.881 1.00 91.06 79 GLY A CA 1
ATOM 619 C C . GLY A 1 79 ? -0.291 4.176 -8.959 1.00 91.06 79 GLY A C 1
ATOM 620 O O . GLY A 1 79 ? -0.500 4.596 -7.819 1.00 91.06 79 GLY A O 1
ATOM 621 N N . GLN A 1 80 ? -0.954 3.153 -9.469 1.00 94.00 80 GLN A N 1
ATOM 622 C CA . GLN A 1 80 ? -1.916 2.349 -8.734 1.00 94.00 80 GLN A CA 1
ATOM 623 C C . GLN A 1 80 ? -1.777 0.878 -9.113 1.00 94.00 80 GLN A C 1
ATOM 625 O O . GLN A 1 80 ? -1.016 0.515 -10.014 1.00 94.00 80 GLN A O 1
ATOM 630 N N . PHE A 1 81 ? -2.518 0.029 -8.408 1.00 92.25 81 PHE A N 1
ATOM 631 C CA . PHE A 1 81 ? -2.715 -1.356 -8.805 1.00 92.25 81 PHE A CA 1
ATOM 632 C C . PHE A 1 81 ? -4.193 -1.576 -9.106 1.00 92.25 81 PHE A C 1
ATOM 634 O O . PHE A 1 81 ? -5.030 -1.397 -8.227 1.00 92.25 81 PHE A O 1
ATOM 641 N N . ASP A 1 82 ? -4.503 -1.978 -10.336 1.00 93.50 82 ASP A N 1
ATOM 642 C CA . ASP A 1 82 ? -5.892 -2.151 -10.780 1.00 93.50 82 ASP A CA 1
ATOM 643 C C . ASP A 1 82 ? -6.542 -3.440 -10.232 1.00 93.50 82 ASP A C 1
ATOM 645 O O . ASP A 1 82 ? -7.764 -3.543 -10.157 1.00 93.50 82 ASP A O 1
ATOM 649 N N . GLU A 1 83 ? -5.742 -4.422 -9.806 1.00 94.31 83 GLU A N 1
ATOM 650 C CA . GLU A 1 83 ? -6.196 -5.694 -9.247 1.00 94.31 83 GLU A CA 1
ATOM 651 C C . GLU A 1 83 ? -5.702 -5.863 -7.807 1.00 94.31 83 GLU A C 1
ATOM 653 O O . GLU A 1 83 ? -4.554 -6.228 -7.530 1.00 94.31 83 GLU A O 1
ATOM 658 N N . TRP A 1 84 ? -6.611 -5.658 -6.863 1.00 93.94 84 TRP A N 1
ATOM 659 C CA . TRP A 1 84 ? -6.383 -5.922 -5.451 1.00 93.94 84 TRP A CA 1
ATOM 660 C C . TRP A 1 84 ? -7.698 -6.287 -4.761 1.00 93.94 84 TRP A C 1
ATOM 662 O O . TRP A 1 84 ? -8.782 -6.110 -5.311 1.00 93.94 84 TRP A O 1
ATOM 672 N N . ASN A 1 85 ? -7.595 -6.875 -3.579 1.00 92.50 85 ASN A N 1
ATOM 673 C CA . ASN A 1 85 ? -8.723 -7.187 -2.708 1.00 92.50 85 ASN A CA 1
ATOM 674 C C . ASN A 1 85 ? -8.265 -7.180 -1.252 1.00 92.50 85 ASN A C 1
ATOM 676 O O . ASN A 1 85 ? -7.066 -7.137 -0.967 1.00 92.50 85 ASN A O 1
ATOM 680 N N . GLY A 1 86 ? -9.227 -7.231 -0.345 1.00 90.56 86 GLY A N 1
ATOM 681 C CA . GLY A 1 86 ? -8.977 -7.326 1.078 1.00 90.56 86 GLY A CA 1
ATOM 682 C C . GLY A 1 86 ? -10.273 -7.401 1.864 1.00 90.56 86 GLY A C 1
ATOM 683 O O . GLY A 1 86 ? -11.354 -7.200 1.307 1.00 90.56 86 GLY A O 1
ATOM 684 N N . ASP A 1 87 ? -10.122 -7.652 3.154 1.00 89.38 87 ASP A N 1
ATOM 685 C CA . ASP A 1 87 ? -11.196 -7.641 4.137 1.00 89.38 87 ASP A CA 1
ATOM 686 C C . ASP A 1 87 ? -10.834 -6.621 5.222 1.00 89.38 87 ASP A C 1
ATOM 688 O O . ASP A 1 87 ? -9.676 -6.538 5.647 1.00 89.38 87 ASP A O 1
ATOM 692 N N . ILE A 1 88 ? -11.822 -5.876 5.711 1.00 89.75 88 ILE A N 1
ATOM 693 C CA . ILE A 1 88 ? -11.717 -5.203 7.007 1.00 89.75 88 ILE A CA 1
ATOM 694 C C . ILE A 1 88 ? -12.208 -6.149 8.102 1.00 89.75 88 ILE A C 1
ATOM 696 O O . ILE A 1 88 ? -13.114 -6.960 7.902 1.00 89.75 88 ILE A O 1
ATOM 700 N N . PHE A 1 89 ? -11.602 -6.041 9.278 1.00 87.56 89 PHE A N 1
ATOM 701 C CA . PHE A 1 89 ? -12.031 -6.760 10.468 1.00 87.56 89 PHE A CA 1
ATOM 702 C C . PHE A 1 89 ? -12.835 -5.814 11.351 1.00 87.56 89 PHE A C 1
ATOM 704 O O . PHE A 1 89 ? -12.358 -4.725 11.679 1.00 87.56 89 PHE A O 1
ATOM 711 N N . ILE A 1 90 ? -14.040 -6.232 11.739 1.00 86.50 90 ILE A N 1
ATOM 712 C CA . ILE A 1 90 ? -14.974 -5.428 12.530 1.00 86.50 90 ILE A CA 1
ATOM 713 C C . ILE A 1 90 ? -15.311 -6.140 13.843 1.00 86.50 90 ILE A C 1
ATOM 715 O O . ILE A 1 90 ? -15.742 -7.293 13.841 1.00 86.50 90 ILE A O 1
ATOM 719 N N . GLU A 1 91 ? -15.185 -5.431 14.961 1.00 86.56 91 GLU A N 1
ATOM 720 C CA . GLU A 1 91 ? -15.642 -5.862 16.288 1.00 86.56 91 GLU A CA 1
ATOM 721 C C . GLU A 1 91 ? -16.403 -4.712 16.955 1.00 86.56 91 GLU A C 1
ATOM 723 O O . GLU A 1 91 ? -16.000 -3.553 16.866 1.00 86.56 91 GLU A O 1
ATOM 728 N N . ASP A 1 92 ? -17.560 -5.015 17.552 1.00 87.31 92 ASP A N 1
ATOM 729 C CA . ASP A 1 92 ? -18.456 -4.030 18.181 1.00 87.31 92 ASP A CA 1
ATOM 730 C C . ASP A 1 92 ? -18.777 -2.802 17.301 1.00 87.31 92 ASP A C 1
ATOM 732 O O . ASP A 1 92 ? -18.914 -1.673 17.781 1.00 87.31 92 ASP A O 1
ATOM 736 N N . GLY A 1 93 ? -18.903 -3.027 15.988 1.00 84.62 93 GLY A N 1
ATOM 737 C CA . GLY A 1 93 ? -19.200 -1.986 15.000 1.00 84.62 93 GLY A CA 1
ATOM 738 C C . GLY A 1 93 ? -18.027 -1.055 14.685 1.00 84.62 93 GLY A C 1
ATOM 739 O O . GLY A 1 93 ? -18.246 0.002 14.103 1.00 84.62 93 GLY A O 1
ATOM 740 N N . LYS A 1 94 ? -16.799 -1.417 15.070 1.00 85.62 94 LYS A N 1
ATOM 741 C CA . LYS A 1 94 ? -15.581 -0.643 14.809 1.00 85.62 94 LYS A CA 1
ATOM 742 C C . LYS A 1 94 ? -14.587 -1.449 13.992 1.00 85.62 94 LYS A C 1
ATOM 744 O O . LYS A 1 94 ? -14.433 -2.649 14.207 1.00 85.62 94 LYS A O 1
ATOM 749 N N . ILE A 1 95 ? -13.870 -0.765 13.105 1.00 86.81 95 ILE A N 1
ATOM 750 C CA . ILE A 1 95 ? -12.733 -1.344 12.390 1.00 86.81 95 ILE A CA 1
ATOM 751 C C . ILE A 1 95 ? -11.611 -1.601 13.400 1.00 86.81 95 ILE A C 1
ATOM 753 O O . ILE A 1 95 ? -11.150 -0.680 14.074 1.00 86.81 95 ILE A O 1
ATOM 757 N N . ILE A 1 96 ? -11.183 -2.857 13.492 1.00 86.88 96 ILE A N 1
ATOM 758 C CA . ILE A 1 96 ? -10.096 -3.313 14.369 1.00 86.88 96 ILE A CA 1
ATOM 759 C C . ILE A 1 96 ? -8.849 -3.723 13.583 1.00 86.88 96 ILE A C 1
ATOM 761 O O . ILE A 1 96 ? -7.772 -3.808 14.159 1.00 86.88 96 ILE A O 1
ATOM 765 N N . GLY A 1 97 ? -8.961 -3.927 12.271 1.00 87.44 97 GLY A N 1
ATOM 766 C CA . GLY A 1 97 ? -7.832 -4.283 11.418 1.00 87.44 97 GLY A CA 1
ATOM 767 C C . GLY A 1 97 ? -8.233 -4.440 9.956 1.00 87.44 97 GLY A C 1
ATOM 768 O O . GLY A 1 97 ? -9.394 -4.243 9.594 1.00 87.44 97 GLY A O 1
ATOM 769 N N . PHE A 1 98 ? -7.265 -4.798 9.119 1.00 88.00 98 PHE A N 1
ATOM 770 C CA . PHE A 1 98 ? -7.494 -5.140 7.721 1.00 88.00 98 PHE A CA 1
ATOM 771 C C . PHE A 1 98 ? -6.458 -6.148 7.221 1.00 88.00 98 PHE A C 1
ATOM 773 O O . PHE A 1 98 ? -5.313 -6.193 7.680 1.00 88.00 98 PHE A O 1
ATOM 780 N N . GLU A 1 99 ? -6.840 -6.915 6.211 1.00 89.88 99 GLU A N 1
ATOM 781 C CA . GLU A 1 99 ? -5.904 -7.654 5.375 1.00 89.88 99 GLU A CA 1
ATOM 782 C C . GLU A 1 99 ? -6.106 -7.286 3.912 1.00 89.88 99 GLU A C 1
ATOM 784 O O . GLU A 1 99 ? -7.203 -6.931 3.485 1.00 89.88 99 GLU A O 1
ATOM 789 N N . GLY A 1 100 ? -5.035 -7.360 3.131 1.00 91.31 100 GLY A N 1
ATOM 790 C CA . GLY A 1 100 ? -5.075 -6.995 1.727 1.00 91.31 100 GLY A CA 1
ATOM 791 C C . GLY A 1 100 ? -4.084 -7.785 0.896 1.00 91.31 100 GLY A C 1
ATOM 792 O O . GLY A 1 100 ? -2.993 -8.151 1.346 1.00 91.31 100 GLY A O 1
ATOM 793 N N . LYS A 1 101 ? -4.460 -8.023 -0.356 1.00 93.19 101 LYS A N 1
ATOM 794 C CA . LYS A 1 101 ? -3.609 -8.614 -1.378 1.00 93.19 101 LYS A CA 1
ATOM 795 C C . LYS A 1 101 ? -3.699 -7.794 -2.656 1.00 93.19 101 LYS A C 1
ATOM 797 O O . LYS A 1 101 ? -4.772 -7.626 -3.225 1.00 93.19 101 LYS A O 1
ATOM 802 N N . ILE A 1 102 ? -2.542 -7.373 -3.146 1.00 94.19 102 ILE A N 1
ATOM 803 C CA . ILE A 1 102 ? -2.383 -6.650 -4.408 1.00 94.19 102 ILE A CA 1
ATOM 804 C C . ILE A 1 102 ? -1.693 -7.565 -5.415 1.00 94.19 102 ILE A C 1
ATOM 806 O O . ILE A 1 102 ? -0.701 -8.216 -5.074 1.00 94.19 102 ILE A O 1
ATOM 810 N N . GLN A 1 103 ? -2.188 -7.610 -6.650 1.00 95.44 103 GLN A N 1
ATOM 811 C CA . GLN A 1 103 ? -1.527 -8.301 -7.755 1.00 95.44 103 GLN A CA 1
ATOM 812 C C . GLN A 1 103 ? -0.544 -7.347 -8.429 1.00 95.44 103 GLN A C 1
ATOM 814 O O . GLN A 1 103 ? -0.916 -6.291 -8.922 1.00 95.44 103 GLN A O 1
ATOM 819 N N . ARG A 1 104 ? 0.739 -7.701 -8.496 1.00 93.06 104 ARG A N 1
ATOM 820 C CA . ARG A 1 104 ? 1.753 -6.763 -9.013 1.00 93.06 104 ARG A CA 1
ATOM 821 C C . ARG A 1 104 ? 1.694 -6.569 -10.520 1.00 93.06 104 ARG A C 1
ATOM 823 O O . ARG A 1 104 ? 2.106 -5.531 -11.023 1.00 93.06 104 ARG A O 1
ATOM 830 N N . ASN A 1 105 ? 1.166 -7.559 -11.237 1.00 95.69 105 ASN A N 1
ATOM 831 C CA . ASN A 1 105 ? 0.913 -7.458 -12.670 1.00 95.69 105 ASN A CA 1
ATOM 832 C C . ASN A 1 105 ? 0.006 -6.261 -13.011 1.00 95.69 105 ASN A C 1
ATOM 834 O O . ASN A 1 105 ? 0.167 -5.662 -14.070 1.00 95.69 105 ASN A O 1
ATOM 838 N N . SER A 1 106 ? -0.904 -5.870 -12.122 1.00 95.94 106 SER A N 1
ATOM 839 C CA . SER A 1 106 ? -1.845 -4.787 -12.392 1.00 95.94 106 SER A CA 1
ATOM 840 C C . SER A 1 106 ? -1.288 -3.394 -12.093 1.00 95.94 106 SER A C 1
ATOM 842 O O . SER A 1 106 ? -2.077 -2.475 -11.890 1.00 95.94 106 SER A O 1
ATOM 844 N N . VAL A 1 107 ? 0.036 -3.234 -11.976 1.00 95.50 107 VAL A N 1
ATOM 845 C CA . VAL A 1 107 ? 0.646 -1.905 -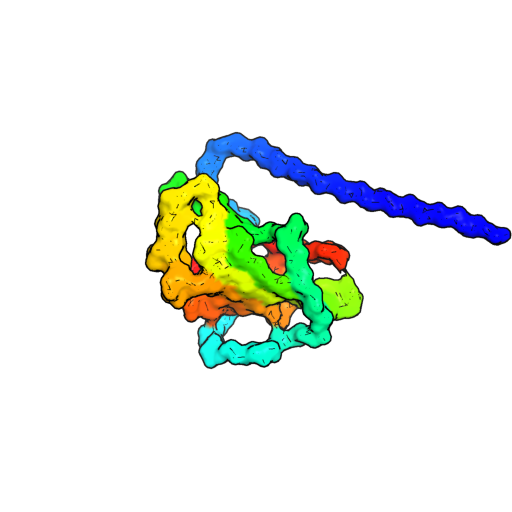11.849 1.00 95.50 107 VAL A CA 1
ATOM 846 C C . VAL A 1 107 ? 0.261 -1.042 -13.050 1.00 95.50 107 VAL A C 1
ATOM 848 O O . VAL A 1 107 ? 0.353 -1.494 -14.195 1.00 95.50 107 VAL A O 1
ATOM 851 N N . ASN A 1 108 ? -0.162 0.185 -12.768 1.00 95.19 108 ASN A N 1
ATOM 852 C CA . ASN A 1 108 ? -0.612 1.143 -13.762 1.00 95.19 108 ASN A CA 1
ATOM 853 C C . ASN A 1 108 ? -0.200 2.566 -13.355 1.00 95.19 108 ASN A C 1
ATOM 855 O O . ASN A 1 108 ? -0.607 3.067 -12.308 1.00 95.19 108 ASN A O 1
ATOM 859 N N . THR A 1 109 ? 0.621 3.199 -14.186 1.00 94.31 109 THR A N 1
ATOM 860 C CA . THR A 1 109 ? 1.086 4.593 -14.074 1.00 94.31 109 THR A CA 1
ATOM 861 C C . THR A 1 109 ? 0.530 5.473 -15.195 1.00 94.31 109 THR A C 1
ATOM 863 O O . THR A 1 109 ? 1.005 6.587 -15.407 1.00 94.31 109 THR A O 1
ATOM 866 N N . GLU A 1 110 ? -0.413 4.944 -15.982 1.00 95.50 110 GLU A N 1
ATOM 867 C CA . GLU A 1 110 ? -0.912 5.507 -17.244 1.00 95.50 110 GLU A CA 1
ATOM 868 C C . GLU A 1 110 ? 0.171 5.672 -18.336 1.00 95.50 110 GLU A C 1
ATOM 870 O O . GLU A 1 110 ? -0.080 6.220 -19.413 1.00 95.50 110 GLU A O 1
ATOM 875 N N . ILE A 1 111 ? 1.383 5.156 -18.099 1.00 95.75 111 ILE A N 1
ATOM 876 C CA . ILE A 1 111 ? 2.527 5.211 -19.010 1.00 95.75 111 ILE A CA 1
ATOM 877 C C . ILE A 1 111 ? 2.998 3.779 -19.276 1.00 95.75 111 ILE A C 1
ATOM 879 O O . ILE A 1 111 ? 3.847 3.248 -18.565 1.00 95.75 111 ILE A O 1
ATOM 883 N N . SER A 1 112 ? 2.532 3.168 -20.370 1.00 95.81 112 SER A N 1
ATOM 884 C CA . SER A 1 112 ? 2.752 1.733 -20.639 1.00 95.81 112 SER A CA 1
ATOM 885 C C . SER A 1 112 ? 4.222 1.296 -20.588 1.00 95.81 112 SER A C 1
ATOM 887 O O . SER A 1 112 ? 4.537 0.228 -20.077 1.00 95.81 112 SER A O 1
ATOM 889 N N . LYS A 1 113 ? 5.151 2.136 -21.066 1.00 95.38 113 LYS A N 1
ATOM 890 C CA . LYS A 1 113 ? 6.594 1.837 -21.002 1.00 95.38 113 LYS A CA 1
ATOM 891 C C . LYS A 1 113 ? 7.141 1.823 -19.573 1.00 95.38 113 LYS A C 1
ATOM 893 O O . LYS A 1 113 ? 8.092 1.100 -19.294 1.00 95.38 113 LYS A O 1
ATOM 898 N N . LEU A 1 114 ? 6.596 2.663 -18.693 1.00 93.44 114 LEU A N 1
ATOM 899 C CA . LEU A 1 114 ? 6.969 2.675 -17.284 1.00 93.44 114 LEU A CA 1
ATOM 900 C C . LEU A 1 114 ? 6.374 1.454 -16.583 1.00 93.44 114 LEU A C 1
ATOM 902 O O . LEU A 1 114 ? 7.097 0.793 -15.847 1.00 93.44 114 LEU A O 1
ATOM 906 N N . ASP A 1 115 ? 5.126 1.095 -16.886 1.00 96.06 115 ASP A N 1
ATOM 907 C CA . ASP A 1 115 ? 4.486 -0.109 -16.342 1.00 96.06 115 ASP A CA 1
ATOM 908 C C . ASP A 1 115 ? 5.270 -1.376 -16.705 1.00 96.06 115 ASP A C 1
ATOM 910 O O . ASP A 1 115 ? 5.551 -2.203 -15.840 1.00 96.06 115 ASP A O 1
ATOM 914 N N . GLU A 1 116 ? 5.695 -1.507 -17.966 1.00 96.19 116 GLU A N 1
ATOM 915 C CA . GLU A 1 116 ? 6.577 -2.592 -18.414 1.00 96.19 116 GLU A CA 1
ATOM 916 C C . GLU A 1 116 ? 7.899 -2.619 -17.633 1.00 96.19 116 GLU A C 1
ATOM 918 O O . GLU A 1 116 ? 8.367 -3.686 -17.242 1.00 96.19 116 GLU A O 1
ATOM 923 N N . HIS A 1 117 ? 8.496 -1.455 -17.362 1.00 93.25 117 HIS A N 1
ATOM 924 C CA . HIS A 1 117 ? 9.745 -1.369 -16.609 1.00 93.25 117 HIS A CA 1
ATOM 925 C C . HIS A 1 117 ? 9.569 -1.746 -15.131 1.00 93.25 117 HIS A C 1
ATOM 927 O O . HIS A 1 117 ? 10.381 -2.498 -14.594 1.00 93.25 117 HIS A O 1
ATOM 933 N N . LEU A 1 118 ? 8.488 -1.285 -14.493 1.00 94.12 118 LEU A N 1
ATOM 934 C CA . LEU A 1 118 ? 8.167 -1.570 -13.092 1.00 94.12 118 LEU A CA 1
ATOM 935 C C . LEU A 1 118 ? 7.886 -3.057 -12.838 1.00 94.12 118 LEU A C 1
ATOM 937 O O . LEU A 1 118 ? 8.050 -3.533 -11.715 1.00 94.12 118 LEU A O 1
ATOM 941 N N . LYS A 1 119 ? 7.487 -3.817 -13.862 1.00 94.31 119 LYS A N 1
ATOM 942 C CA . LYS A 1 119 ? 7.233 -5.260 -13.737 1.00 94.31 119 LYS A CA 1
ATOM 943 C C . LYS A 1 119 ? 8.511 -6.106 -13.623 1.00 94.31 119 LYS A C 1
ATOM 945 O O . LYS A 1 119 ? 8.446 -7.229 -13.118 1.00 94.31 119 LYS A O 1
ATOM 950 N N . ASN A 1 120 ? 9.658 -5.573 -14.039 1.00 94.25 120 ASN A N 1
ATOM 951 C CA . ASN A 1 120 ? 10.925 -6.306 -14.125 1.00 94.25 120 ASN A CA 1
ATOM 952 C C . ASN A 1 120 ? 11.612 -6.519 -12.766 1.00 94.25 120 ASN A C 1
ATOM 954 O O . ASN A 1 120 ? 11.151 -6.049 -11.723 1.00 94.25 120 ASN A O 1
ATOM 958 N N . GLU A 1 121 ? 12.740 -7.238 -12.788 1.00 92.06 121 GLU A N 1
ATOM 959 C CA . GLU A 1 121 ? 13.488 -7.645 -11.593 1.00 92.06 121 GLU A CA 1
ATOM 960 C C . GLU A 1 121 ? 14.067 -6.500 -10.755 1.00 92.06 121 GLU A C 1
ATOM 962 O O . GLU A 1 121 ? 14.219 -6.675 -9.549 1.00 92.06 121 GLU A O 1
ATOM 967 N N . ASP A 1 122 ? 14.299 -5.338 -11.370 1.00 86.75 122 ASP A N 1
ATOM 968 C CA . ASP A 1 122 ? 14.792 -4.124 -10.705 1.00 86.75 122 ASP A CA 1
ATOM 969 C C . ASP A 1 122 ? 13.743 -3.461 -9.789 1.00 86.75 122 ASP A C 1
ATOM 971 O O . ASP A 1 122 ? 14.089 -2.612 -8.969 1.00 86.75 122 ASP A O 1
ATOM 975 N N . PHE A 1 123 ? 12.460 -3.817 -9.943 1.00 90.44 123 PHE A N 1
ATOM 976 C CA . PHE A 1 123 ? 11.338 -3.210 -9.221 1.00 90.44 123 PHE A CA 1
ATOM 977 C C . PHE A 1 123 ? 10.431 -4.280 -8.615 1.00 90.44 123 P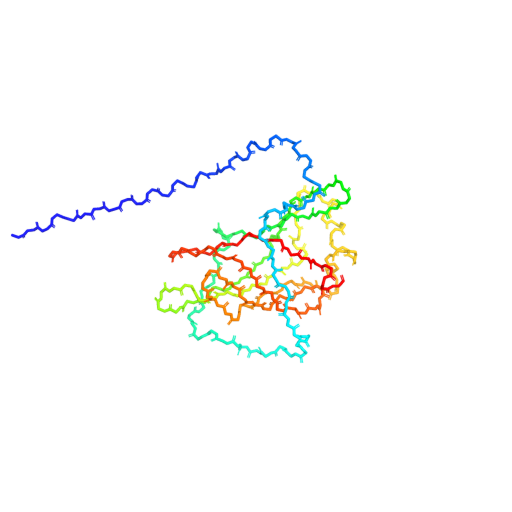HE A C 1
ATOM 979 O O . PHE A 1 123 ? 10.766 -4.855 -7.585 1.00 90.44 123 PHE A O 1
ATOM 986 N N . PHE A 1 124 ? 9.266 -4.560 -9.212 1.00 91.44 124 PHE A N 1
ATOM 987 C CA . PHE A 1 124 ? 8.278 -5.452 -8.606 1.00 91.44 124 PHE A CA 1
ATOM 988 C C . PHE A 1 124 ? 8.542 -6.935 -8.851 1.00 91.44 124 PHE A C 1
ATOM 990 O O . PHE A 1 124 ? 7.976 -7.750 -8.115 1.00 91.44 124 PHE A O 1
ATOM 997 N N . ASN A 1 125 ? 9.383 -7.281 -9.834 1.00 93.31 125 ASN A N 1
ATOM 998 C CA . ASN A 1 125 ? 9.766 -8.645 -10.202 1.00 93.31 125 ASN A CA 1
ATOM 999 C C . ASN A 1 125 ? 8.558 -9.597 -10.201 1.00 93.31 125 ASN A C 1
ATOM 1001 O O . ASN A 1 125 ? 8.456 -10.518 -9.380 1.00 93.31 125 ASN A O 1
ATOM 1005 N N . ILE A 1 126 ? 7.589 -9.304 -11.072 1.00 94.81 126 ILE A N 1
ATOM 1006 C CA . ILE A 1 126 ? 6.261 -9.931 -11.019 1.00 94.81 126 ILE A CA 1
ATOM 1007 C C . ILE A 1 126 ? 6.304 -11.439 -11.273 1.00 94.81 126 ILE A C 1
ATOM 1009 O O . ILE A 1 126 ? 5.480 -12.167 -10.721 1.00 94.81 126 ILE A O 1
ATOM 1013 N N . ASP A 1 127 ? 7.289 -11.905 -12.043 1.00 93.31 127 ASP A N 1
ATOM 1014 C CA . ASP A 1 127 ? 7.459 -13.319 -12.379 1.00 93.31 127 ASP A CA 1
ATOM 1015 C C . ASP A 1 127 ? 7.823 -14.147 -11.145 1.00 93.31 127 ASP A C 1
ATOM 1017 O O . ASP A 1 127 ? 7.304 -15.245 -10.938 1.00 93.31 127 ASP A O 1
ATOM 1021 N N . LYS A 1 128 ? 8.701 -13.614 -10.287 1.00 95.31 128 LYS A N 1
ATOM 1022 C CA . LYS A 1 128 ? 9.115 -14.294 -9.055 1.00 95.31 128 LYS A CA 1
ATOM 1023 C C . LYS A 1 128 ? 8.151 -14.039 -7.905 1.00 95.31 128 LYS A C 1
ATOM 1025 O O . LYS A 1 128 ? 8.009 -14.866 -7.002 1.00 95.31 128 LYS A O 1
ATOM 1030 N N . TYR A 1 129 ? 7.516 -12.878 -7.909 1.00 94.12 129 TYR A N 1
ATOM 1031 C CA . TYR A 1 129 ? 6.770 -12.390 -6.774 1.00 94.12 129 TYR A CA 1
ATOM 1032 C C . TYR A 1 129 ? 5.452 -11.741 -7.240 1.00 94.12 129 TYR A C 1
ATOM 1034 O O . TYR A 1 129 ? 5.357 -10.523 -7.376 1.00 94.12 129 TYR A O 1
ATOM 1042 N N . PRO A 1 130 ? 4.392 -12.532 -7.452 1.00 94.38 130 PRO A N 1
ATOM 1043 C CA . PRO A 1 130 ? 3.187 -12.052 -8.131 1.00 94.38 130 PRO A CA 1
ATOM 1044 C C . PRO A 1 130 ? 2.305 -11.128 -7.280 1.00 94.38 130 PRO A C 1
ATOM 1046 O O . PRO A 1 130 ? 1.481 -10.400 -7.827 1.00 94.38 130 PRO A O 1
ATOM 1049 N N . ALA A 1 131 ? 2.452 -11.142 -5.949 1.00 92.62 131 ALA A N 1
ATOM 1050 C CA . ALA A 1 131 ? 1.546 -10.435 -5.046 1.00 92.62 131 ALA A CA 1
ATOM 1051 C C . ALA A 1 131 ? 2.258 -9.712 -3.900 1.00 92.62 131 ALA A C 1
ATOM 1053 O O . ALA A 1 131 ? 3.269 -10.194 -3.387 1.00 92.62 131 ALA A O 1
ATOM 1054 N N . ILE A 1 132 ? 1.719 -8.566 -3.495 1.00 93.19 132 ILE A N 1
ATOM 1055 C CA . ILE A 1 132 ? 2.028 -7.882 -2.229 1.00 93.19 132 ILE A CA 1
ATOM 1056 C C . ILE A 1 132 ? 0.919 -8.260 -1.251 1.00 93.19 132 ILE A C 1
ATOM 1058 O O . ILE A 1 132 ? -0.243 -8.345 -1.655 1.00 93.19 132 ILE A O 1
ATOM 1062 N N . LYS A 1 133 ? 1.260 -8.535 0.007 1.00 93.50 133 LYS A N 1
ATOM 1063 C CA . LYS A 1 133 ? 0.270 -8.887 1.033 1.00 93.50 133 LYS A CA 1
ATOM 1064 C C . LYS A 1 133 ? 0.494 -8.066 2.283 1.00 93.50 133 LYS A C 1
ATOM 1066 O O . LYS A 1 133 ? 1.642 -7.916 2.686 1.00 93.50 133 LYS A O 1
ATOM 1071 N N . PHE A 1 134 ? -0.582 -7.618 2.904 1.00 93.12 134 PHE A N 1
ATOM 1072 C CA . PHE A 1 134 ? -0.552 -7.024 4.230 1.00 93.12 134 PHE A CA 1
ATOM 1073 C C . PHE A 1 134 ? -1.561 -7.728 5.130 1.00 93.12 134 PHE A C 1
ATOM 1075 O O . PHE A 1 134 ? -2.674 -8.016 4.689 1.00 93.12 134 PHE A O 1
ATOM 1082 N N . ILE A 1 135 ? -1.171 -8.001 6.371 1.00 90.56 135 ILE A N 1
ATOM 1083 C CA . ILE A 1 135 ? -2.058 -8.546 7.400 1.00 90.56 135 ILE A CA 1
ATOM 1084 C C . ILE A 1 135 ? -1.846 -7.727 8.669 1.00 90.56 135 ILE A C 1
ATOM 1086 O O . ILE A 1 135 ? -0.754 -7.748 9.240 1.00 90.56 135 ILE A O 1
ATOM 1090 N N . SER A 1 136 ? -2.875 -7.005 9.115 1.00 90.50 136 SER A N 1
ATOM 1091 C CA . SER A 1 136 ? -2.820 -6.288 10.388 1.00 90.50 136 SER A CA 1
ATOM 1092 C C . SER A 1 136 ? -2.660 -7.257 11.558 1.00 90.50 136 SER A C 1
ATOM 1094 O O . SER A 1 136 ? -3.262 -8.331 11.561 1.00 90.50 136 SER A O 1
ATOM 1096 N N . LYS A 1 137 ? -1.931 -6.826 12.585 1.00 88.56 137 LYS A N 1
ATOM 1097 C CA . LYS A 1 137 ? -1.734 -7.515 13.866 1.00 88.56 137 LYS A CA 1
ATOM 1098 C C . LYS A 1 137 ? -2.324 -6.750 15.044 1.00 88.56 137 LYS A C 1
ATOM 1100 O O . LYS A 1 137 ? -2.853 -7.367 15.963 1.00 88.56 137 LYS A O 1
ATOM 1105 N N . ASP A 1 138 ? -2.207 -5.425 15.034 1.00 87.88 138 ASP A N 1
ATOM 1106 C CA . ASP A 1 138 ? -2.679 -4.576 16.126 1.00 87.88 138 ASP A CA 1
ATOM 1107 C C . ASP A 1 138 ? -3.085 -3.199 15.607 1.00 87.88 138 ASP A C 1
ATOM 1109 O O . ASP A 1 138 ? -2.446 -2.656 14.707 1.00 87.88 138 ASP A O 1
ATOM 1113 N N . LEU A 1 139 ? -4.130 -2.629 16.203 1.00 88.06 139 LEU A N 1
ATOM 1114 C CA . LEU A 1 139 ? -4.605 -1.286 15.894 1.00 88.06 139 LEU A CA 1
ATOM 1115 C C . LEU A 1 139 ? -4.896 -0.540 17.192 1.00 88.06 139 LEU A C 1
ATOM 1117 O O . LEU A 1 139 ? -5.896 -0.795 17.867 1.00 88.06 139 LEU A O 1
ATOM 1121 N N . LYS A 1 140 ? -4.011 0.388 17.562 1.00 86.25 140 LYS A N 1
ATOM 1122 C CA . LYS A 1 140 ? -4.124 1.164 18.805 1.00 86.25 140 LYS A CA 1
ATOM 1123 C C . LYS A 1 140 ? -3.654 2.589 18.591 1.00 86.25 140 LYS A C 1
ATOM 1125 O O . LYS A 1 140 ? -2.655 2.814 17.926 1.00 86.25 140 LYS A O 1
ATOM 1130 N N . ASN A 1 141 ? -4.335 3.558 19.203 1.00 87.81 141 ASN A N 1
ATOM 1131 C CA . ASN A 1 141 ? -3.950 4.975 19.151 1.00 87.81 141 ASN A CA 1
ATOM 1132 C C . ASN A 1 141 ? -3.695 5.489 17.720 1.00 87.81 141 ASN A C 1
ATOM 1134 O O . ASN A 1 141 ? -2.730 6.215 17.497 1.00 87.81 141 ASN A O 1
ATOM 1138 N N . ASN A 1 142 ? -4.532 5.088 16.757 1.00 89.19 142 ASN A N 1
ATOM 1139 C CA . ASN A 1 142 ? -4.373 5.429 15.338 1.00 89.19 142 ASN A CA 1
ATOM 1140 C C . ASN A 1 142 ? -3.045 4.952 14.720 1.00 89.19 142 ASN A C 1
ATOM 1142 O O . ASN A 1 142 ? -2.619 5.484 13.703 1.00 89.19 142 ASN A O 1
ATOM 1146 N N . GLN A 1 143 ? -2.391 3.960 15.322 1.00 91.81 143 GLN A N 1
ATOM 1147 C CA . GLN A 1 143 ? -1.235 3.263 14.773 1.00 91.81 143 GLN A CA 1
ATOM 1148 C C . GLN A 1 143 ? -1.637 1.843 14.422 1.00 91.81 143 GLN A C 1
ATOM 1150 O O . GLN A 1 143 ? -2.215 1.128 15.248 1.00 91.81 143 GLN A O 1
ATOM 1155 N N . LEU A 1 144 ? -1.331 1.458 13.191 1.00 89.88 144 LEU A N 1
ATOM 1156 C CA . LEU A 1 144 ? -1.629 0.149 12.656 1.00 89.88 144 LEU A CA 1
ATOM 1157 C C . LEU A 1 144 ? -0.338 -0.617 12.440 1.00 89.88 144 LEU A C 1
ATOM 1159 O O . LEU A 1 144 ? 0.509 -0.213 11.648 1.00 89.88 144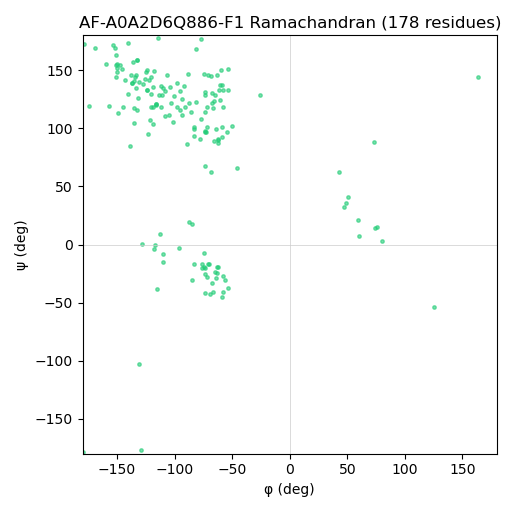 LEU A O 1
ATOM 1163 N N . VAL A 1 145 ? -0.221 -1.730 13.153 1.00 92.56 145 VAL A N 1
ATOM 1164 C CA . VAL A 1 145 ? 0.908 -2.650 13.077 1.00 92.56 145 VAL A CA 1
ATOM 1165 C C . VAL A 1 145 ? 0.477 -3.866 12.279 1.00 92.56 145 VAL A C 1
ATOM 1167 O O . VAL A 1 145 ? -0.608 -4.408 12.506 1.00 92.56 145 VAL A O 1
ATOM 1170 N N . GLY A 1 146 ? 1.315 -4.330 11.361 1.00 90.38 146 GLY A N 1
ATOM 1171 C CA . GLY A 1 146 ? 1.032 -5.538 10.600 1.00 90.38 146 GLY A CA 1
ATOM 1172 C C . GLY A 1 146 ? 2.210 -6.046 9.791 1.00 90.38 146 GLY A C 1
ATOM 1173 O O . GLY A 1 146 ? 3.221 -5.371 9.622 1.00 90.38 146 GLY A O 1
ATOM 1174 N N . ASP A 1 147 ? 2.055 -7.256 9.272 1.00 92.38 147 ASP A N 1
ATOM 1175 C CA . ASP A 1 147 ? 3.052 -7.894 8.427 1.00 92.38 147 ASP A CA 1
ATOM 1176 C C . ASP A 1 147 ? 2.860 -7.473 6.976 1.00 92.38 147 ASP A C 1
ATOM 1178 O O . ASP A 1 147 ? 1.878 -7.852 6.332 1.00 92.38 147 ASP A O 1
ATOM 1182 N N . LEU A 1 148 ? 3.835 -6.746 6.430 1.00 93.12 148 LEU A N 1
ATOM 1183 C CA . LEU A 1 148 ? 3.925 -6.489 5.001 1.00 93.12 148 LEU A CA 1
ATOM 1184 C C . LEU A 1 148 ? 4.827 -7.536 4.355 1.00 93.12 148 LEU A C 1
ATOM 1186 O O . LEU A 1 148 ? 5.986 -7.700 4.722 1.00 93.12 148 LEU A O 1
ATOM 1190 N N . THR A 1 149 ? 4.311 -8.217 3.339 1.00 91.00 149 THR A N 1
ATOM 1191 C CA . THR A 1 149 ? 5.088 -9.091 2.462 1.00 91.00 149 THR A CA 1
ATOM 1192 C C . THR A 1 149 ? 5.306 -8.415 1.115 1.00 91.00 149 THR A C 1
ATOM 1194 O O . THR A 1 149 ? 4.373 -8.289 0.316 1.00 91.00 149 THR A O 1
ATOM 1197 N N . PHE A 1 150 ? 6.553 -8.039 0.837 1.00 90.75 150 PHE A N 1
ATOM 1198 C CA . PHE A 1 150 ? 6.984 -7.376 -0.393 1.00 90.75 150 PHE A CA 1
ATOM 1199 C C . PHE A 1 150 ? 8.302 -7.996 -0.885 1.00 90.75 150 PHE A C 1
ATOM 1201 O O . PHE A 1 150 ? 9.142 -8.392 -0.084 1.00 90.75 150 PHE A O 1
ATOM 1208 N N . LEU A 1 151 ? 8.445 -8.198 -2.203 1.00 90.38 151 LEU A N 1
ATOM 1209 C CA . LEU A 1 151 ? 9.616 -8.856 -2.831 1.00 90.38 151 LEU A CA 1
ATOM 1210 C C . LEU A 1 151 ? 10.087 -10.173 -2.169 1.00 90.38 151 LEU A C 1
ATOM 1212 O O . LEU A 1 151 ? 11.263 -10.529 -2.195 1.00 90.38 151 LEU A O 1
ATOM 1216 N N . GLY A 1 152 ? 9.143 -10.939 -1.612 1.00 86.81 152 GLY A N 1
ATOM 1217 C CA . GLY A 1 152 ? 9.414 -12.243 -0.998 1.00 86.81 152 GLY A CA 1
ATOM 1218 C C . GLY A 1 152 ? 9.971 -12.172 0.424 1.00 86.81 152 GLY A C 1
ATOM 1219 O O . GLY A 1 152 ? 10.251 -13.221 1.003 1.00 86.81 152 GLY A O 1
ATOM 1220 N N . ARG A 1 153 ? 10.105 -10.971 0.998 1.00 90.88 153 ARG A N 1
ATOM 1221 C CA . ARG A 1 153 ? 10.398 -10.764 2.417 1.00 90.88 153 ARG A CA 1
ATOM 1222 C C . ARG A 1 153 ? 9.154 -10.276 3.140 1.00 90.88 153 ARG A C 1
ATOM 1224 O O . ARG A 1 153 ? 8.350 -9.540 2.572 1.00 90.88 153 ARG A O 1
ATOM 1231 N N . THR A 1 154 ? 9.022 -10.696 4.389 1.00 91.31 154 THR A N 1
ATOM 1232 C CA . THR A 1 154 ? 7.958 -10.255 5.285 1.00 91.31 154 THR A CA 1
ATOM 1233 C C . THR A 1 154 ? 8.602 -9.516 6.440 1.00 91.31 154 THR A C 1
ATOM 1235 O O . THR A 1 154 ? 9.426 -10.102 7.141 1.00 91.31 154 THR A O 1
ATOM 1238 N N . ASN A 1 155 ? 8.229 -8.252 6.608 1.00 88.50 155 ASN A N 1
ATOM 1239 C CA . ASN A 1 155 ? 8.648 -7.423 7.728 1.00 88.50 155 ASN A CA 1
ATOM 1240 C C . ASN A 1 155 ? 7.398 -6.863 8.405 1.00 88.50 155 ASN A C 1
ATOM 1242 O O . ASN A 1 155 ? 6.432 -6.499 7.728 1.00 88.50 155 ASN A O 1
ATOM 1246 N N . GLU A 1 156 ? 7.440 -6.770 9.727 1.00 92.69 156 GLU A N 1
ATOM 1247 C CA . GLU A 1 156 ? 6.435 -6.033 10.482 1.00 92.69 156 GLU A CA 1
ATOM 1248 C C . GLU A 1 156 ? 6.663 -4.531 10.280 1.00 92.69 156 GLU A C 1
ATOM 1250 O O . GLU A 1 156 ? 7.797 -4.041 10.358 1.00 92.69 156 GLU A O 1
ATOM 1255 N N . ILE A 1 157 ? 5.581 -3.824 9.962 1.00 91.56 157 ILE A N 1
ATOM 1256 C CA . ILE A 1 157 ? 5.563 -2.377 9.788 1.00 91.56 157 ILE A CA 1
ATOM 1257 C C . ILE A 1 157 ? 4.501 -1.749 10.688 1.00 91.56 157 ILE A C 1
ATOM 1259 O O . ILE A 1 157 ? 3.455 -2.355 10.927 1.00 91.56 157 ILE A O 1
ATOM 1263 N N . SER A 1 158 ? 4.757 -0.527 11.148 1.00 92.31 158 SER A N 1
ATOM 1264 C CA . SER A 1 158 ? 3.794 0.308 11.871 1.00 92.31 158 SER A CA 1
ATOM 1265 C C . SER A 1 158 ? 3.625 1.641 11.161 1.00 92.31 158 SER A C 1
ATOM 1267 O O . SER A 1 158 ? 4.623 2.266 10.813 1.00 92.31 158 SER A O 1
ATOM 1269 N N . PHE A 1 159 ? 2.390 2.091 10.957 1.00 91.81 159 PHE A N 1
ATOM 1270 C CA . PHE A 1 159 ? 2.106 3.385 10.331 1.00 91.81 159 PHE A CA 1
ATOM 1271 C C . PHE A 1 159 ? 0.821 4.026 10.879 1.00 91.81 159 PHE A C 1
ATOM 1273 O O . PHE A 1 159 ? -0.078 3.317 11.352 1.00 91.81 159 PHE A O 1
ATOM 1280 N N . PRO A 1 160 ? 0.709 5.367 10.821 1.00 91.31 160 PRO A N 1
ATOM 1281 C CA . PRO A 1 160 ? -0.493 6.065 11.243 1.00 91.31 160 PRO A CA 1
ATOM 1282 C C . PRO A 1 160 ? -1.672 5.793 10.311 1.00 91.31 160 PRO A C 1
ATOM 1284 O O . PRO A 1 160 ? -1.533 5.701 9.091 1.00 91.31 160 PRO A O 1
ATOM 1287 N N . VAL A 1 161 ? -2.861 5.724 10.903 1.00 91.88 161 VAL A N 1
ATOM 1288 C CA . VAL A 1 161 ? -4.133 5.594 10.194 1.00 91.88 161 VAL A CA 1
ATOM 1289 C C . VAL A 1 161 ? -5.163 6.572 10.734 1.00 91.88 161 VAL A C 1
ATOM 1291 O O . VAL A 1 161 ? -5.231 6.855 11.928 1.00 91.88 161 VAL A O 1
ATOM 1294 N N . ILE A 1 162 ? -6.018 7.063 9.849 1.00 90.06 162 ILE A N 1
ATOM 1295 C CA . ILE A 1 162 ? -7.199 7.841 10.205 1.00 90.06 162 ILE A CA 1
ATOM 1296 C C . ILE A 1 162 ? -8.395 6.908 10.077 1.00 90.06 162 ILE A C 1
ATOM 1298 O O . ILE A 1 162 ? -8.640 6.350 9.008 1.00 90.06 162 ILE A O 1
ATOM 1302 N N . ILE A 1 163 ? -9.124 6.735 11.175 1.00 84.00 163 ILE A N 1
ATOM 1303 C CA . ILE A 1 163 ? -10.308 5.880 11.240 1.00 84.00 163 ILE A CA 1
ATOM 1304 C C . ILE A 1 163 ? -11.520 6.772 11.469 1.00 84.00 163 ILE A C 1
ATOM 1306 O O . ILE A 1 163 ? -11.536 7.594 12.389 1.00 84.00 163 ILE A O 1
ATOM 1310 N N . SER A 1 164 ? -12.529 6.595 10.628 1.00 81.12 164 SER A N 1
ATOM 1311 C CA . SER A 1 164 ? -13.878 7.110 10.829 1.00 81.12 164 SER A CA 1
ATOM 1312 C C . SER A 1 164 ? -14.852 5.944 11.018 1.00 81.12 164 SER A C 1
ATOM 1314 O O . SER A 1 164 ? -14.453 4.782 10.938 1.00 81.12 164 SER A O 1
ATOM 1316 N N . ASP A 1 165 ? -16.128 6.242 11.259 1.00 73.62 165 ASP A N 1
ATOM 1317 C CA . ASP A 1 165 ? -17.156 5.216 11.478 1.00 73.62 165 ASP A CA 1
ATOM 1318 C C . ASP A 1 165 ? -17.288 4.233 10.296 1.00 73.62 165 ASP A C 1
ATOM 1320 O O . ASP A 1 165 ? -17.666 3.082 10.494 1.00 73.62 165 ASP A O 1
ATOM 1324 N N . GLU A 1 166 ? -16.952 4.666 9.074 1.00 74.31 166 GLU A N 1
ATOM 1325 C CA . GLU A 1 166 ? -17.151 3.887 7.842 1.00 74.31 166 GLU A CA 1
ATOM 1326 C C . GLU A 1 166 ? -15.887 3.770 6.972 1.00 74.31 166 GLU A C 1
ATOM 1328 O O . GLU A 1 166 ? -15.929 3.168 5.899 1.00 74.31 166 GLU A O 1
ATOM 1333 N N . SER A 1 167 ? -14.756 4.356 7.383 1.00 81.06 167 SER A N 1
ATOM 1334 C CA . SER A 1 167 ? -13.541 4.359 6.563 1.00 81.06 167 SER A CA 1
ATOM 1335 C C . SER A 1 167 ? -12.258 4.272 7.374 1.00 81.06 167 SER A C 1
ATOM 1337 O O . SER A 1 167 ? -12.162 4.756 8.500 1.00 81.06 167 SER A O 1
ATOM 1339 N N . ILE A 1 168 ? -11.243 3.690 6.745 1.00 85.50 168 ILE A N 1
ATOM 1340 C CA . ILE A 1 168 ? -9.857 3.728 7.188 1.00 85.50 168 ILE A CA 1
ATOM 1341 C C . ILE A 1 168 ? -9.008 4.285 6.046 1.00 85.50 168 ILE A C 1
ATOM 1343 O O . ILE A 1 168 ? -9.166 3.882 4.894 1.00 85.50 168 ILE A O 1
ATOM 1347 N N . SER A 1 169 ? -8.128 5.231 6.352 1.00 89.31 169 SER A N 1
ATOM 1348 C CA . SER A 1 169 ? -7.176 5.791 5.391 1.00 89.31 169 SER A CA 1
ATOM 1349 C C . SER A 1 169 ? -5.792 5.888 6.009 1.00 89.31 169 SER A C 1
ATOM 1351 O O . SER A 1 169 ? -5.661 6.218 7.187 1.00 89.31 169 SER A O 1
ATOM 1353 N N . ALA A 1 170 ? -4.769 5.649 5.201 1.00 89.25 170 ALA A N 1
ATOM 1354 C CA . ALA A 1 170 ? -3.374 5.760 5.587 1.00 89.25 170 ALA A CA 1
ATOM 1355 C C . ALA A 1 170 ? -2.612 6.455 4.458 1.00 89.25 170 ALA A C 1
ATOM 1357 O O . ALA A 1 170 ? -2.850 6.154 3.288 1.00 89.25 170 ALA A O 1
ATOM 1358 N N . ASP A 1 171 ? -1.708 7.354 4.821 1.00 88.25 171 ASP A N 1
ATOM 1359 C CA . ASP A 1 171 ? -0.734 7.953 3.915 1.00 88.25 171 ASP A CA 1
ATOM 1360 C C . ASP A 1 171 ? 0.609 7.943 4.642 1.00 88.25 171 ASP A C 1
ATOM 1362 O O . ASP A 1 171 ? 0.720 8.466 5.751 1.00 88.25 171 ASP A O 1
ATOM 1366 N N . PHE A 1 172 ? 1.584 7.230 4.086 1.00 87.44 172 PHE A N 1
ATOM 1367 C CA . PHE A 1 172 ? 2.880 7.027 4.717 1.00 87.44 172 PHE A CA 1
ATOM 1368 C C . PHE A 1 172 ? 3.941 6.628 3.694 1.00 87.44 172 PHE A C 1
ATOM 1370 O O . PHE A 1 172 ? 3.670 6.016 2.659 1.00 87.44 172 PHE A O 1
ATOM 1377 N N . ILE A 1 173 ? 5.192 6.916 4.032 1.00 88.00 173 ILE A N 1
ATOM 1378 C CA . ILE A 1 173 ? 6.364 6.514 3.262 1.00 88.00 173 ILE A CA 1
ATOM 1379 C C . ILE A 1 173 ? 6.880 5.177 3.782 1.00 88.00 173 ILE A C 1
ATOM 1381 O O . ILE A 1 173 ? 7.057 4.993 4.986 1.00 88.00 173 ILE A O 1
ATOM 1385 N N . ILE A 1 174 ? 7.223 4.273 2.868 1.00 87.69 174 ILE A N 1
ATOM 1386 C CA . ILE A 1 174 ? 7.919 3.027 3.186 1.00 87.69 174 ILE A CA 1
ATOM 1387 C C . ILE A 1 174 ? 9.276 2.955 2.482 1.00 87.69 174 ILE A C 1
ATOM 1389 O O . ILE A 1 174 ? 9.390 3.252 1.293 1.00 87.69 174 ILE A O 1
ATOM 1393 N N . ASP A 1 175 ? 10.312 2.533 3.209 1.00 87.19 175 ASP A N 1
ATOM 1394 C CA . ASP A 1 175 ? 11.611 2.210 2.617 1.00 87.19 175 ASP A CA 1
ATOM 1395 C C . ASP A 1 175 ? 11.594 0.778 2.067 1.00 87.19 175 ASP A C 1
ATOM 1397 O O . ASP A 1 175 ? 11.743 -0.211 2.791 1.00 87.19 175 ASP A O 1
ATOM 1401 N N . THR A 1 176 ? 11.396 0.659 0.755 1.00 84.56 176 THR A N 1
ATOM 1402 C CA . THR A 1 176 ? 11.302 -0.639 0.079 1.00 84.56 176 THR A CA 1
ATOM 1403 C C . THR A 1 176 ? 12.630 -1.392 0.016 1.00 84.56 176 THR A C 1
ATOM 1405 O O . THR A 1 176 ? 12.608 -2.606 -0.183 1.00 84.56 176 THR A O 1
ATOM 1408 N N . SER A 1 177 ? 13.779 -0.731 0.228 1.00 83.06 177 SER A N 1
ATOM 1409 C CA . SER A 1 177 ? 15.098 -1.393 0.224 1.00 83.06 177 SER A CA 1
ATOM 1410 C C . SER A 1 177 ? 15.241 -2.432 1.345 1.00 83.06 177 SER A C 1
ATOM 1412 O O . SER A 1 177 ? 16.039 -3.366 1.262 1.00 83.06 177 SER A O 1
ATOM 1414 N N . LEU A 1 178 ? 14.397 -2.331 2.374 1.00 80.12 178 LEU A N 1
ATOM 1415 C CA . LEU A 1 178 ? 14.340 -3.269 3.492 1.00 80.12 178 LEU A CA 1
ATOM 1416 C C . LEU A 1 178 ? 13.680 -4.615 3.123 1.00 80.12 178 LEU A C 1
ATOM 1418 O O . LEU A 1 178 ? 13.733 -5.570 3.904 1.00 80.12 178 LEU A O 1
ATOM 1422 N N . PHE A 1 179 ? 13.111 -4.737 1.920 1.00 80.38 179 PHE A N 1
ATOM 1423 C CA . PHE A 1 179 ? 12.404 -5.933 1.447 1.00 80.38 179 PHE A CA 1
ATOM 1424 C C . PHE A 1 179 ? 13.130 -6.707 0.340 1.00 80.38 179 PHE A C 1
ATOM 1426 O O . PHE A 1 179 ? 12.725 -7.828 0.024 1.00 80.38 179 PHE A O 1
ATOM 1433 N N . GLY A 1 180 ? 14.220 -6.182 -0.217 1.00 66.00 180 GLY A N 1
ATOM 1434 C CA . GLY A 1 180 ? 14.907 -6.816 -1.342 1.00 66.00 180 GLY A CA 1
ATOM 1435 C C . GLY A 1 180 ? 15.847 -5.868 -2.036 1.00 66.00 180 GLY A C 1
ATOM 1436 O O . GLY A 1 180 ? 15.325 -4.885 -2.594 1.00 66.00 180 GLY A O 1
#